Protein AF-0000000074839554 (afdb_homodimer)

pLDDT: mean 92.84, std 8.78, range [41.66, 98.25]

Organism: Zingiber officinale (NCBI:txid94328)

Foldseek 3Di:
DVVVVLVVQQPPKDKDAWDPVQLVVQLVVLVVLVHHSCPDVAPQWGMWIADPVFQKIKIAHDAKDWDAPVVVRKIKIFGRMWMFGDDRSDTPPIPGMDIDDDDDDFAWDDWDADPVGNQKIWTATPVRDIDIDGPVVVD/DVVVVLVVQQPPKDKDAWDPVQLVVQLVVLVVLVHHSCPDVAPQWGMWIADPVFQKIKIAHDAKDWDAPVVVRKIKIFGRMWMFGDDRSDTPPIPRMDIDPDDDDFAWDDWDADPVCNQKIWTATPVRDIDIDGPVVVD

Radius of gyration: 26.37 Å; Cα contacts (8 Å, |Δi|>4): 625; chains: 2; bounding box: 44×75×49 Å

Nearest PDB structures (foldseek):
  6zyw-assembly1_D  TM=4.132E-01  e=2.848E+00  Tetrahymena thermophila SB210
  8bwy-assembly1_d  TM=3.127E-01  e=1.309E+00  Chlamydomonas reinhardtii
  6fto-assembly1_B  TM=4.025E-01  e=3.761E+00  Schizosaccharomyces pombe
  7kra-assembly1_A  TM=2.307E-01  e=7.507E-01  Saccharomyces cerevisiae
  3kny-assembly1_A  TM=3.332E-01  e=6.201E+00  Bacteroides thetaiotaomicron VPI-5482

Sequence (278 aa):
MASQLIEEQRKGAEVHAGHDLCEEKMKQLLAELGLPKGLLPLEEIREFGHNRSSGFVWAIQKKKKNHTFEKIKQVTSYAAEVTAFVDGRKLKKVNGIKAREMLIWVSIVEVGINDSAPDKVVFLSSAGLSKTFPASAFEMASQLIEEQRKGAEVHAGHDLCEEKMKQLLAELGLPKGLLPLEEIREFGHNRSSGFVWAIQKKKKNHTFEKIKQVTSYAAEVTAFVDGRKLKKVNGIKAREMLIWVSIVEVGINDSAPDKVVFLSSAGLSKTFPASAFE

Secondary structure (DSSP, 8-state):
-HHHHHHHHHTT-EEEESHHHHHHHHHHHHHHTT--TTSS---SEEEEEEETTTTEEEEEESS-EEEEETTTTEEEEEEEEEEEEEETTEEEEEEEEEEEEEEEEEEEEEEEEETTEEEEEEEEETTS-EEEEEGGGG-/-HHHHHHHHHTT-EEEESHHHHHHHHHHHHHHTT--TTSS---SEEEEEEETTTTEEEEEESS-EEEEETTTTEEEEEEEEEEEEEETTEEEEEEEEEEEEEEEEEEEEEEEEETTEEEEEEEEETTS-EEEEEGGGG-

Structure (mmCIF, N/CA/C/O backbone):
data_AF-0000000074839554-model_v1
#
loop_
_entity.id
_entity.type
_entity.pdbx_description
1 polymer 'Uncharacterized protein'
#
loop_
_atom_site.group_PDB
_atom_site.id
_atom_site.type_symbol
_atom_site.label_atom_id
_atom_site.label_alt_id
_atom_site.label_comp_id
_atom_site.label_asym_id
_atom_site.label_entity_id
_atom_site.label_seq_id
_atom_site.pdbx_PDB_ins_code
_atom_site.Cartn_x
_atom_site.Cartn_y
_atom_site.Cartn_z
_atom_site.occupancy
_atom_site.B_iso_or_equiv
_atom_site.auth_seq_id
_atom_site.auth_comp_id
_atom_site.auth_asym_id
_atom_site.auth_atom_id
_atom_site.pdbx_PDB_model_num
ATOM 1 N N . MET A 1 1 ? 14.25 30.094 -0.757 1 41.66 1 MET A N 1
ATOM 2 C CA . MET A 1 1 ? 13.086 30.969 -0.825 1 41.66 1 MET A CA 1
ATOM 3 C C . MET A 1 1 ? 11.953 30.453 0.054 1 41.66 1 MET A C 1
ATOM 5 O O . MET A 1 1 ? 11.391 31.203 0.86 1 41.66 1 MET A O 1
ATOM 9 N N . ALA A 1 2 ? 11.602 29.109 -0.047 1 53.84 2 ALA A N 1
ATOM 10 C CA . ALA A 1 2 ? 10.555 28.531 0.79 1 53.84 2 ALA A CA 1
ATOM 11 C C . ALA A 1 2 ? 10.898 28.672 2.271 1 53.84 2 ALA A C 1
ATOM 13 O O . ALA A 1 2 ? 10.047 29.062 3.074 1 53.84 2 ALA A O 1
ATOM 14 N N . SER A 1 3 ? 12.109 28.547 2.586 1 60.56 3 SER A N 1
ATOM 15 C CA . SER A 1 3 ? 12.555 28.578 3.977 1 60.56 3 SER A CA 1
ATOM 16 C C . SER A 1 3 ? 12.5 30 4.535 1 60.56 3 SER A C 1
ATOM 18 O O . SER A 1 3 ? 12.102 30.203 5.684 1 60.56 3 SER A O 1
ATOM 20 N N . GLN A 1 4 ? 12.898 30.938 3.768 1 58.88 4 GLN A N 1
ATOM 21 C CA . GLN A 1 4 ? 12.859 32.312 4.238 1 58.88 4 GLN A CA 1
ATOM 22 C C . GLN A 1 4 ? 11.422 32.781 4.453 1 58.88 4 GLN A C 1
ATOM 24 O O . GLN A 1 4 ? 11.133 33.5 5.418 1 58.88 4 GLN A O 1
ATOM 29 N N . LEU A 1 5 ? 10.602 32.312 3.613 1 70.19 5 LEU A N 1
ATOM 30 C CA . LEU A 1 5 ? 9.195 32.688 3.719 1 70.19 5 LEU A CA 1
ATOM 31 C C . LEU A 1 5 ? 8.57 32.094 4.977 1 70.19 5 LEU A C 1
ATOM 33 O O . LEU A 1 5 ? 7.793 32.75 5.664 1 70.19 5 LEU A O 1
ATOM 37 N N . ILE A 1 6 ? 9.148 30.969 5.285 1 75.81 6 ILE A N 1
ATOM 38 C CA . ILE A 1 6 ? 8.633 30.312 6.48 1 75.81 6 ILE A CA 1
ATOM 39 C C . ILE A 1 6 ? 9.102 31.078 7.723 1 75.81 6 ILE A C 1
ATOM 41 O O . ILE A 1 6 ? 8.32 31.297 8.656 1 75.81 6 ILE A O 1
ATOM 45 N N . GLU A 1 7 ? 10.312 31.562 7.668 1 78.75 7 GLU A N 1
ATOM 46 C CA . GLU A 1 7 ? 10.844 32.281 8.82 1 78.75 7 GLU A CA 1
ATOM 47 C C . GLU A 1 7 ? 10.109 33.625 9.031 1 78.75 7 GLU A C 1
ATOM 49 O O . GLU A 1 7 ? 9.875 34.031 10.172 1 78.75 7 GLU A O 1
ATOM 54 N N . GLU A 1 8 ? 9.789 34.188 7.992 1 84.88 8 GLU A N 1
ATOM 55 C CA . GLU A 1 8 ? 9.062 35.438 8.078 1 84.88 8 GLU A CA 1
ATOM 56 C C . GLU A 1 8 ? 7.664 35.25 8.664 1 84.88 8 GLU A C 1
ATOM 58 O O . GLU A 1 8 ? 7.145 36.125 9.367 1 84.88 8 GLU A O 1
ATOM 63 N N . GLN A 1 9 ? 7.125 34.125 8.477 1 89.38 9 GLN A N 1
ATOM 64 C CA . GLN A 1 9 ? 5.785 33.812 8.969 1 89.38 9 GLN A CA 1
ATOM 65 C C . GLN A 1 9 ? 5.801 33.562 10.477 1 89.38 9 GLN A C 1
ATOM 67 O O . GLN A 1 9 ? 4.781 33.75 11.148 1 89.38 9 GLN A O 1
ATOM 72 N N . ARG A 1 10 ? 6.926 33.25 10.93 1 91.69 10 ARG A N 1
ATOM 73 C CA . ARG A 1 10 ? 7.016 32.875 12.336 1 91.69 10 ARG A CA 1
ATOM 74 C C . ARG A 1 10 ? 7.145 34.094 13.227 1 91.69 10 ARG A C 1
ATOM 76 O O . ARG A 1 10 ? 6.906 34.031 14.43 1 91.69 10 ARG A O 1
ATOM 83 N N . LYS A 1 11 ? 7.492 35.219 12.594 1 90.31 11 LYS A N 1
ATOM 84 C CA . LYS A 1 11 ? 7.68 36.438 13.375 1 90.31 11 LYS A CA 1
ATOM 85 C C . LYS A 1 11 ? 6.367 36.875 14.016 1 90.31 11 LYS A C 1
ATOM 87 O O . LYS A 1 11 ? 5.34 36.969 13.344 1 90.31 11 LYS A O 1
ATOM 92 N N . GLY A 1 12 ? 6.414 37.156 15.367 1 91.5 12 GLY A N 1
ATOM 93 C CA . GLY A 1 12 ? 5.242 37.656 16.078 1 91.5 12 GLY A CA 1
ATOM 94 C C . GLY A 1 12 ? 4.25 36.562 16.422 1 91.5 12 GLY A C 1
ATOM 95 O O . GLY A 1 12 ? 3.17 36.844 16.953 1 91.5 12 GLY A O 1
ATOM 96 N N . ALA A 1 13 ? 4.645 35.344 16.172 1 94.88 13 ALA A N 1
ATOM 97 C CA . ALA A 1 13 ? 3.752 34.219 16.438 1 94.88 13 ALA A CA 1
ATOM 98 C C . ALA A 1 13 ? 3.74 33.875 17.906 1 94.88 13 ALA A C 1
ATOM 100 O O . ALA A 1 13 ? 4.684 34.188 18.641 1 94.88 13 ALA A O 1
ATOM 101 N N . GLU A 1 14 ? 2.607 33.281 18.375 1 96.62 14 GLU A N 1
ATOM 102 C CA . GLU A 1 14 ? 2.572 32.594 19.656 1 96.62 14 GLU A CA 1
ATOM 103 C C . GLU A 1 14 ? 3.227 31.219 19.531 1 96.62 14 GLU A C 1
ATOM 105 O O . GLU A 1 14 ? 2.852 30.406 18.672 1 96.62 14 GLU A O 1
ATOM 110 N N . VAL A 1 15 ? 4.219 30.969 20.375 1 97.44 15 VAL A N 1
ATOM 111 C CA . VAL A 1 15 ? 4.957 29.703 20.312 1 97.44 15 VAL A CA 1
ATOM 112 C C . VAL A 1 15 ? 4.898 29 21.656 1 97.44 15 VAL A C 1
ATOM 114 O O . VAL A 1 15 ? 5.066 29.625 22.703 1 97.44 15 VAL A O 1
ATOM 117 N N . HIS A 1 16 ? 4.59 27.766 21.609 1 98.06 16 HIS A N 1
ATOM 118 C CA . HIS A 1 16 ? 4.535 26.938 22.797 1 98.06 16 HIS A CA 1
ATOM 119 C C . HIS A 1 16 ? 5.512 25.766 22.703 1 98.06 16 HIS A C 1
ATOM 121 O O . HIS A 1 16 ? 5.871 25.344 21.594 1 98.06 16 HIS A O 1
ATOM 127 N N . ALA A 1 17 ? 5.941 25.281 23.859 1 97.56 17 ALA A N 1
ATOM 128 C CA . ALA A 1 17 ? 6.879 24.156 23.891 1 97.56 17 ALA A CA 1
ATOM 129 C C . ALA A 1 17 ? 6.371 23.047 24.812 1 97.56 17 ALA A C 1
ATOM 131 O O . ALA A 1 17 ? 5.637 23.328 25.766 1 97.56 17 ALA A O 1
ATOM 132 N N . GLY A 1 18 ? 6.883 21.891 24.5 1 96.56 18 GLY A N 1
ATOM 133 C CA . GLY A 1 18 ? 6.496 20.734 25.297 1 96.56 18 GLY A CA 1
ATOM 134 C C . GLY A 1 18 ? 5.273 20.016 24.766 1 96.56 18 GLY A C 1
ATOM 135 O O . GLY A 1 18 ? 4.305 20.656 24.344 1 96.56 18 GLY A O 1
ATOM 136 N N . HIS A 1 19 ? 5.242 18.766 24.828 1 96.88 19 HIS A N 1
ATOM 137 C CA . HIS A 1 19 ? 4.23 17.922 24.188 1 96.88 19 HIS A CA 1
ATOM 138 C C . HIS A 1 19 ? 2.834 18.266 24.688 1 96.88 19 HIS A C 1
ATOM 140 O O . HIS A 1 19 ? 1.939 18.562 23.891 1 96.88 19 HIS A O 1
ATOM 146 N N . ASP A 1 20 ? 2.639 18.312 26.016 1 97.25 20 ASP A N 1
ATOM 147 C CA . ASP A 1 20 ? 1.298 18.453 26.578 1 97.25 20 ASP A CA 1
ATOM 148 C C . ASP A 1 20 ? 0.678 19.781 26.188 1 97.25 20 ASP A C 1
ATOM 150 O O . ASP A 1 20 ? -0.468 19.844 25.734 1 97.25 20 ASP A O 1
ATOM 154 N N . LEU A 1 21 ? 1.421 20.812 26.391 1 97.88 21 LEU A N 1
ATOM 155 C CA . LEU A 1 21 ? 0.907 22.141 26.078 1 97.88 21 LEU A CA 1
ATOM 156 C C . LEU A 1 21 ? 0.699 22.297 24.578 1 97.88 21 LEU A C 1
ATOM 158 O O . LEU A 1 21 ? -0.32 22.844 24.141 1 97.88 21 LEU A O 1
ATOM 162 N N . CYS A 1 22 ? 1.65 21.844 23.797 1 98 22 CYS A N 1
ATOM 163 C CA . CYS A 1 22 ? 1.541 21.922 22.344 1 98 22 CYS A CA 1
ATOM 164 C C . CYS A 1 22 ? 0.326 21.156 21.844 1 98 22 CYS A C 1
ATOM 166 O O . CYS A 1 22 ? -0.414 21.641 20.984 1 98 22 CYS A O 1
ATOM 168 N N . GLU A 1 23 ? 0.182 20 22.328 1 97.5 23 GLU A N 1
ATOM 169 C CA . GLU A 1 23 ? -0.966 19.188 21.938 1 97.5 23 GLU A CA 1
ATOM 170 C C . GLU A 1 23 ? -2.279 19.891 22.281 1 97.5 23 GLU A C 1
ATOM 172 O O . GLU A 1 23 ? -3.213 19.891 21.469 1 97.5 23 GLU A O 1
ATOM 177 N N . GLU A 1 24 ? -2.385 20.438 23.469 1 97.62 24 GLU A N 1
ATOM 178 C CA . GLU A 1 24 ? -3.574 21.172 23.906 1 97.62 24 GLU A CA 1
ATOM 179 C C . GLU A 1 24 ? -3.875 22.344 22.969 1 97.62 24 GLU A C 1
ATOM 181 O O . GLU A 1 24 ? -5.012 22.516 22.531 1 97.62 24 GLU A O 1
ATOM 186 N N . LYS A 1 25 ? -2.879 23.156 22.688 1 97.81 25 LYS A N 1
ATOM 187 C CA . LYS A 1 25 ? -3.049 24.328 21.828 1 97.81 25 LYS A CA 1
ATOM 188 C C . LYS A 1 25 ? -3.439 23.922 20.406 1 97.81 25 LYS A C 1
ATOM 190 O O . LYS A 1 25 ? -4.242 24.609 19.766 1 97.81 25 LYS A O 1
ATOM 195 N N . MET A 1 26 ? -2.836 22.828 19.922 1 97.19 26 MET A N 1
ATOM 196 C CA . MET A 1 26 ? -3.184 22.312 18.594 1 97.19 26 MET A CA 1
ATOM 197 C C . MET A 1 26 ? -4.645 21.875 18.547 1 97.19 26 MET A C 1
ATOM 199 O O . MET A 1 26 ? -5.363 22.203 17.594 1 97.19 26 MET A O 1
ATOM 203 N N . LYS A 1 27 ? -5.051 21.203 19.562 1 97.25 27 LYS A N 1
ATOM 204 C CA . LYS A 1 27 ? -6.441 20.766 19.625 1 97.25 27 LYS A CA 1
ATOM 205 C C . LYS A 1 27 ? -7.395 21.953 19.719 1 97.25 27 LYS A C 1
ATOM 207 O O . LYS A 1 27 ? -8.477 21.938 19.125 1 97.25 27 LYS A O 1
ATOM 212 N N . GLN A 1 28 ? -7.039 22.922 20.469 1 97.56 28 GLN A N 1
ATOM 213 C CA . GLN A 1 28 ? -7.84 24.125 20.578 1 97.56 28 GLN A CA 1
ATOM 214 C C . GLN A 1 28 ? -7.996 24.797 19.219 1 97.56 28 GLN A C 1
ATOM 216 O O . GLN A 1 28 ? -9.094 25.234 18.859 1 97.56 28 GLN A O 1
ATOM 221 N N . LEU A 1 29 ? -6.918 24.891 18.531 1 97.38 29 LEU A N 1
ATOM 222 C CA . LEU A 1 29 ? -6.977 25.469 17.188 1 97.38 29 LEU A CA 1
ATOM 223 C C . LEU A 1 29 ? -7.934 24.672 16.297 1 97.38 29 LEU A C 1
ATOM 225 O O . LEU A 1 29 ? -8.789 25.266 15.625 1 97.38 29 LEU A O 1
ATOM 229 N N . LEU A 1 30 ? -7.777 23.328 16.25 1 97.31 30 LEU A N 1
ATOM 230 C CA . LEU A 1 30 ? -8.633 22.484 15.43 1 97.31 30 LEU A CA 1
ATOM 231 C C . LEU A 1 30 ? -10.102 22.672 15.797 1 97.31 30 LEU A C 1
ATOM 233 O O . LEU A 1 30 ? -10.961 22.75 14.914 1 97.31 30 LEU A O 1
ATOM 237 N N . ALA A 1 31 ? -10.352 22.828 17.078 1 95.94 31 ALA A N 1
ATOM 238 C CA . ALA A 1 31 ? -11.711 23.062 17.547 1 95.94 31 ALA A CA 1
ATOM 239 C C . ALA A 1 31 ? -12.258 24.391 17.031 1 95.94 31 ALA A C 1
ATOM 241 O O . ALA A 1 31 ? -13.414 24.484 16.609 1 95.94 31 ALA A O 1
ATOM 242 N N . GLU A 1 32 ? -11.43 25.359 17.125 1 95.38 32 GLU A N 1
ATOM 243 C CA . GLU A 1 32 ? -11.82 26.688 16.641 1 95.38 32 GLU A CA 1
ATOM 244 C C . GLU A 1 32 ? -12.195 26.641 15.156 1 95.38 32 GLU A C 1
ATOM 246 O O . GLU A 1 32 ? -13.062 27.406 14.711 1 95.38 32 GLU A O 1
ATOM 251 N N . LEU A 1 33 ? -11.586 25.781 14.445 1 95.06 33 LEU A N 1
ATOM 252 C CA . LEU A 1 33 ? -11.82 25.672 13.008 1 95.06 33 LEU A CA 1
ATOM 253 C C . LEU A 1 33 ? -12.961 24.703 12.711 1 95.06 33 LEU A C 1
A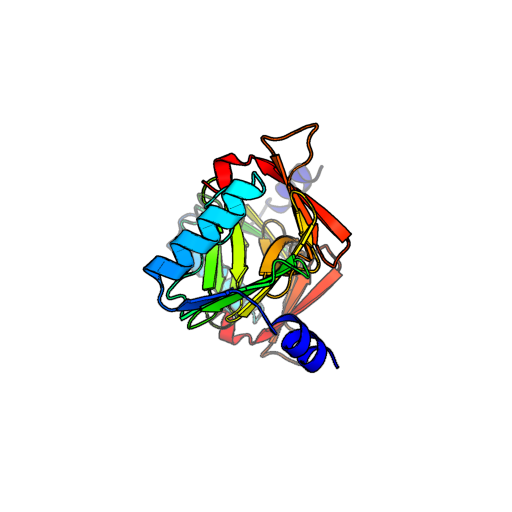TOM 255 O O . LEU A 1 33 ? -13.352 24.547 11.555 1 95.06 33 LEU A O 1
ATOM 259 N N . GLY A 1 34 ? -13.43 24 13.703 1 94.06 34 GLY A N 1
ATOM 260 C CA . GLY A 1 34 ? -14.461 23 13.508 1 94.06 34 GLY A CA 1
ATOM 261 C C . GLY A 1 34 ? -13.914 21.672 13.008 1 94.06 34 GLY A C 1
ATOM 262 O O . GLY A 1 34 ? -14.672 20.828 12.516 1 94.06 34 GLY A O 1
ATOM 263 N N . LEU A 1 35 ? -12.609 21.5 13.039 1 96.25 35 LEU A N 1
ATOM 264 C CA . LEU A 1 35 ? -11.977 20.266 12.609 1 96.25 35 LEU A CA 1
ATOM 265 C C . LEU A 1 35 ? -11.867 19.281 13.773 1 96.25 35 LEU A C 1
ATOM 267 O O . LEU A 1 35 ? -11.812 19.688 14.938 1 96.25 35 LEU A O 1
ATOM 271 N N . PRO A 1 36 ? -11.852 18 13.438 1 96.06 36 PRO A N 1
ATOM 272 C CA . PRO A 1 36 ? -11.711 17.031 14.516 1 96.06 36 PRO A CA 1
ATOM 273 C C . PRO A 1 36 ? -10.383 17.172 15.273 1 96.06 36 PRO A C 1
ATOM 275 O O . PRO A 1 36 ? -9.344 17.391 14.656 1 96.06 36 PRO A O 1
ATOM 278 N N . LYS A 1 37 ? -10.398 16.938 16.516 1 95.44 37 LYS A N 1
ATOM 279 C CA . LYS A 1 37 ? -9.25 17.156 17.391 1 95.44 37 LYS A CA 1
ATOM 280 C C . LYS A 1 37 ? -8.156 16.125 17.125 1 95.44 37 LYS A C 1
ATOM 282 O O . LYS A 1 37 ? -6.984 16.359 17.453 1 95.44 37 LYS A O 1
ATOM 287 N N . GLY A 1 38 ? -8.531 14.977 16.609 1 95.38 38 GLY A N 1
ATOM 288 C CA . GLY A 1 38 ? -7.566 13.914 16.375 1 95.38 38 GLY A CA 1
ATOM 289 C C . GLY A 1 38 ? -6.957 13.953 14.984 1 95.38 38 GLY A C 1
ATOM 290 O O . GLY A 1 38 ? -6.238 13.031 14.586 1 95.38 38 GLY A O 1
ATOM 291 N N . LEU A 1 39 ? -7.195 14.977 14.234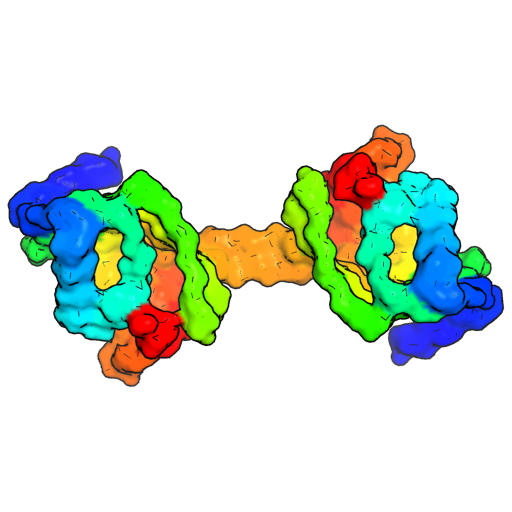 1 95.94 39 LEU A N 1
ATOM 292 C CA . LEU A 1 39 ? -6.758 15.086 12.852 1 95.94 39 LEU A CA 1
ATOM 293 C C . LEU A 1 39 ? -5.234 15.109 12.758 1 95.94 39 LEU A C 1
ATOM 295 O O . LEU A 1 39 ? -4.66 14.641 11.773 1 95.94 39 LEU A O 1
ATOM 299 N N . LEU A 1 40 ? -4.59 15.695 13.703 1 96.69 40 LEU A N 1
ATOM 300 C CA . LEU A 1 40 ? -3.137 15.789 13.758 1 96.69 40 LEU A CA 1
ATOM 301 C C . LEU A 1 40 ? -2.584 14.961 14.914 1 96.69 40 LEU A C 1
ATOM 303 O O . LEU A 1 40 ? -2.217 15.508 15.961 1 96.69 40 LEU A O 1
ATOM 307 N N . PRO A 1 41 ? -2.477 13.656 14.711 1 96.44 41 PRO A N 1
ATOM 308 C CA . PRO A 1 41 ? -2.027 12.75 15.773 1 96.44 41 PRO A CA 1
ATOM 309 C C . PRO A 1 41 ? -0.512 12.766 15.961 1 96.44 41 PRO A C 1
ATOM 311 O O . PRO A 1 41 ? 0.141 11.727 15.828 1 96.44 41 PRO A O 1
ATOM 314 N N . LEU A 1 42 ? 0.071 13.867 16.266 1 96.81 42 LEU A N 1
ATOM 315 C CA . LEU A 1 42 ? 1.512 14.031 16.422 1 96.81 42 LEU A CA 1
ATOM 316 C C . LEU A 1 42 ? 1.969 13.531 17.781 1 96.81 42 LEU A C 1
ATOM 318 O O . LEU A 1 42 ? 1.164 13.438 18.719 1 96.81 42 LEU A O 1
ATOM 322 N N . GLU A 1 43 ? 3.154 13.164 17.859 1 95.5 43 GLU A N 1
ATOM 323 C CA . GLU A 1 43 ? 3.727 12.633 19.094 1 95.5 43 GLU A CA 1
ATOM 324 C C . GLU A 1 43 ? 5.027 13.352 19.453 1 95.5 43 GLU A C 1
ATOM 326 O O . GLU A 1 43 ? 5.762 13.789 18.562 1 95.5 43 GLU A O 1
ATOM 331 N N . GLU A 1 44 ? 5.289 13.414 20.75 1 96.94 44 GLU A N 1
ATOM 332 C CA . GLU A 1 44 ? 6.504 14.047 21.25 1 96.94 44 GLU A CA 1
ATOM 333 C C . GLU A 1 44 ? 6.727 15.414 20.594 1 96.94 44 GLU A C 1
ATOM 335 O O . GLU A 1 44 ? 7.805 15.672 20.062 1 96.94 44 GLU A O 1
ATOM 340 N N . ILE A 1 45 ? 5.746 16.188 20.656 1 97.81 45 ILE A N 1
ATOM 341 C CA . ILE A 1 45 ? 5.801 17.5 20.031 1 97.81 45 ILE A CA 1
ATOM 342 C C . ILE A 1 45 ? 6.758 18.406 20.797 1 97.81 45 ILE A C 1
ATOM 344 O O . ILE A 1 45 ? 6.676 18.5 22.031 1 97.81 45 ILE A O 1
ATOM 348 N N . ARG A 1 46 ? 7.566 19.109 20.156 1 98.06 46 ARG A N 1
ATOM 349 C CA . ARG A 1 46 ? 8.562 19.984 20.766 1 98.06 46 ARG A CA 1
ATOM 350 C C . ARG A 1 46 ? 8.125 21.453 20.688 1 98.06 46 ARG A C 1
ATOM 352 O O . ARG A 1 46 ? 8.453 22.234 21.578 1 98.06 46 ARG A O 1
ATOM 359 N N . GLU A 1 47 ? 7.422 21.672 19.656 1 98.25 47 GLU A N 1
ATOM 360 C CA . GLU A 1 47 ? 7.043 23.062 19.438 1 98.25 47 GLU A CA 1
ATOM 361 C C . GLU A 1 47 ? 5.75 23.156 18.641 1 98.25 47 GLU A C 1
ATOM 363 O O . GLU A 1 47 ? 5.527 22.375 17.719 1 98.25 47 GLU A O 1
ATOM 368 N N . PHE A 1 48 ? 4.91 24.078 19.016 1 98.19 48 PHE A N 1
ATOM 369 C CA . PHE A 1 48 ? 3.736 24.484 18.25 1 98.19 48 PHE A CA 1
ATOM 370 C C . PHE A 1 48 ? 3.645 26 18.156 1 98.19 48 PHE A C 1
ATOM 372 O O . PHE A 1 48 ? 3.777 26.703 19.156 1 98.19 48 PHE A O 1
ATOM 379 N N . GLY A 1 49 ? 3.471 26.484 17 1 97.88 49 GLY A N 1
ATOM 380 C CA . GLY A 1 49 ? 3.373 27.922 16.781 1 97.88 49 GLY A CA 1
ATOM 381 C C . GLY A 1 49 ? 2.195 28.328 15.914 1 97.88 49 GLY A C 1
ATOM 382 O O . GLY A 1 49 ? 1.752 27.547 15.07 1 97.88 49 GLY A O 1
ATOM 383 N N . HIS A 1 50 ? 1.701 29.438 16.188 1 97.75 50 HIS A N 1
ATOM 384 C CA . HIS A 1 50 ? 0.583 30 15.438 1 97.75 50 HIS A CA 1
ATOM 385 C C . HIS A 1 50 ? 0.728 31.516 15.281 1 97.75 50 HIS A C 1
ATOM 387 O O . HIS A 1 50 ? 0.728 32.25 16.281 1 97.75 50 HIS A O 1
ATOM 393 N N . ASN A 1 51 ? 0.945 31.922 14.07 1 97.06 51 ASN A N 1
ATOM 394 C CA . ASN A 1 51 ? 0.887 33.344 13.742 1 97.06 51 ASN A CA 1
ATOM 395 C C . ASN A 1 51 ? -0.512 33.75 13.305 1 97.06 51 ASN A C 1
ATOM 397 O O . ASN A 1 51 ? -0.877 33.594 12.141 1 97.06 51 ASN A O 1
ATOM 401 N N . ARG A 1 52 ? -1.228 34.375 14.172 1 93.38 52 ARG A N 1
ATOM 402 C CA . ARG A 1 52 ? -2.633 34.656 13.922 1 93.38 52 ARG A CA 1
ATOM 403 C C . ARG A 1 52 ? -2.775 35.719 12.844 1 93.38 52 ARG A C 1
ATOM 405 O O . ARG A 1 52 ? -3.787 35.781 12.141 1 93.38 52 ARG A O 1
ATOM 412 N N . SER A 1 53 ? -1.752 36.562 12.789 1 92.81 53 SER A N 1
ATOM 413 C CA . SER A 1 53 ? -1.807 37.625 11.805 1 92.81 53 SER A CA 1
ATOM 414 C C . SER A 1 53 ? -1.79 37.094 10.383 1 92.81 53 SER A C 1
ATOM 416 O O . SER A 1 53 ? -2.551 37.531 9.523 1 92.81 53 SER A O 1
ATOM 418 N N . SER A 1 54 ? -0.993 36.094 10.141 1 93.44 54 SER A N 1
ATOM 419 C CA . SER A 1 54 ? -0.865 35.5 8.797 1 93.44 54 SER A CA 1
ATOM 420 C C . SER A 1 54 ? -1.677 34.219 8.656 1 93.44 54 SER A C 1
ATOM 422 O O . SER A 1 54 ? -1.926 33.75 7.547 1 93.44 54 SER A O 1
ATOM 424 N N . GLY A 1 55 ? -2.045 33.719 9.789 1 95.88 55 GLY A N 1
ATOM 425 C CA . GLY A 1 55 ? -2.725 32.406 9.789 1 95.88 55 GLY A CA 1
ATOM 426 C C . GLY A 1 55 ? -1.771 31.234 9.75 1 95.88 55 GLY A C 1
ATOM 427 O O . GLY A 1 55 ? -2.203 30.078 9.742 1 95.88 55 GLY A O 1
ATOM 428 N N . PHE A 1 56 ? -0.421 31.484 9.742 1 97.31 56 PHE A N 1
ATOM 429 C CA . PHE A 1 56 ? 0.584 30.438 9.648 1 97.31 56 PHE A CA 1
ATOM 430 C C . PHE A 1 56 ? 0.643 29.625 10.938 1 97.31 56 PHE A C 1
ATOM 432 O O . PHE A 1 56 ? 0.649 30.203 12.031 1 97.31 56 PHE A O 1
ATOM 439 N N . VAL A 1 57 ? 0.615 28.359 10.836 1 97.88 57 VAL A N 1
ATOM 440 C CA . VAL A 1 57 ? 0.725 27.453 11.969 1 97.88 57 VAL A CA 1
ATOM 441 C C . VAL A 1 57 ? 1.769 26.375 11.68 1 97.88 57 VAL A C 1
ATOM 443 O O . VAL A 1 57 ? 1.973 26 10.523 1 97.88 57 VAL A O 1
ATOM 446 N N . TRP A 1 58 ? 2.504 25.891 12.664 1 97.69 58 TRP A N 1
ATOM 447 C CA . TRP A 1 58 ? 3.457 24.812 12.484 1 97.69 58 TRP A CA 1
ATOM 448 C C . TRP A 1 58 ? 3.588 23.984 13.758 1 97.69 58 TRP A C 1
ATOM 450 O O . TRP A 1 58 ? 3.248 24.438 14.844 1 97.69 58 TRP A O 1
ATOM 460 N N . ALA A 1 59 ? 3.896 22.75 13.633 1 98 59 ALA A N 1
ATOM 461 C CA . ALA A 1 59 ? 4.223 21.844 14.734 1 98 59 ALA A CA 1
ATOM 462 C C . ALA A 1 59 ? 5.5 21.062 14.438 1 98 59 ALA A C 1
ATOM 464 O O . ALA A 1 59 ? 5.719 20.625 13.305 1 98 59 ALA A O 1
ATOM 465 N N . ILE A 1 60 ? 6.375 21.016 15.406 1 97.88 60 ILE A N 1
ATOM 466 C CA . ILE A 1 60 ? 7.613 20.25 15.305 1 97.88 60 ILE A CA 1
ATOM 467 C C . ILE A 1 60 ? 7.574 19.078 16.281 1 97.88 60 ILE A C 1
ATOM 469 O O . ILE A 1 60 ? 7.344 19.266 17.484 1 97.88 60 ILE A O 1
ATOM 473 N N . GLN A 1 61 ? 7.695 17.906 15.773 1 98.19 61 GLN A N 1
ATOM 474 C CA . GLN A 1 61 ? 7.816 16.734 16.625 1 98.19 61 GLN A CA 1
ATOM 475 C C . GLN A 1 61 ? 9.188 16.078 16.469 1 98.19 61 GLN A C 1
ATOM 477 O O . GLN A 1 61 ? 9.984 16.484 15.625 1 98.19 61 GLN A O 1
ATOM 482 N N . LYS A 1 62 ? 9.484 15.219 17.328 1 96.69 62 LYS A N 1
ATOM 483 C CA . LYS A 1 62 ? 10.828 14.648 17.406 1 96.69 62 LYS A CA 1
ATOM 484 C C . LYS A 1 62 ? 11.203 13.953 16.109 1 96.69 62 LYS A C 1
ATOM 486 O O . LYS A 1 62 ? 12.312 14.141 15.586 1 96.69 62 LYS A O 1
ATOM 491 N N . LYS A 1 63 ? 10.328 13.102 15.586 1 96.88 63 LYS A N 1
ATOM 492 C CA . LYS A 1 63 ? 10.594 12.375 14.344 1 96.88 63 LYS A CA 1
ATOM 493 C C . LYS A 1 63 ? 9.305 12.141 13.562 1 96.88 63 LYS A C 1
ATOM 495 O O . LYS A 1 63 ? 8.203 12.297 14.109 1 96.88 63 LYS A O 1
ATOM 500 N N . LYS A 1 64 ? 9.5 11.867 12.336 1 96.88 64 LYS A N 1
ATOM 501 C CA . LYS A 1 64 ? 8.375 11.492 11.477 1 96.88 64 LYS A CA 1
ATOM 502 C C . LYS A 1 64 ? 7.566 10.359 12.102 1 96.88 64 LYS A C 1
ATOM 504 O O . LYS A 1 64 ? 8.125 9.461 12.734 1 96.88 64 LYS A O 1
ATOM 509 N N . LYS A 1 65 ? 6.262 10.43 11.859 1 95.94 65 LYS A N 1
ATOM 510 C CA . LYS A 1 65 ? 5.352 9.43 12.414 1 95.94 65 LYS A CA 1
ATOM 511 C C . LYS A 1 65 ? 4.355 8.945 11.367 1 95.94 65 LYS A C 1
ATOM 513 O O . LYS A 1 65 ? 3.783 9.75 10.633 1 95.94 65 LYS A O 1
ATOM 518 N N . ASN A 1 66 ? 4.191 7.648 11.297 1 94.12 66 ASN A N 1
ATOM 519 C CA . ASN A 1 66 ? 3.057 7.078 10.57 1 94.12 66 ASN A CA 1
ATOM 520 C C . ASN A 1 66 ? 1.887 6.793 11.508 1 94.12 66 ASN A C 1
ATOM 522 O O . ASN A 1 66 ? 2.088 6.367 12.648 1 94.12 66 ASN A O 1
ATOM 526 N N . HIS A 1 67 ? 0.708 7.074 11.086 1 95.44 67 HIS A N 1
ATOM 527 C CA . HIS A 1 67 ? -0.504 6.832 11.859 1 95.44 67 HIS A CA 1
ATOM 528 C C . HIS A 1 67 ? -1.576 6.156 11.008 1 95.44 67 HIS A C 1
ATOM 530 O O . HIS A 1 67 ? -1.772 6.52 9.852 1 95.44 67 HIS A O 1
ATOM 536 N N . THR A 1 68 ? -2.211 5.207 11.609 1 92.56 68 THR A N 1
ATOM 537 C CA . THR A 1 68 ? -3.357 4.566 10.969 1 92.56 68 THR A CA 1
ATOM 538 C C . THR A 1 68 ? -4.656 4.996 11.648 1 92.56 68 THR A C 1
ATOM 540 O O . THR A 1 68 ? -4.844 4.781 12.844 1 92.56 68 THR A O 1
ATOM 543 N N . PHE A 1 69 ? -5.512 5.676 10.867 1 94.44 69 PHE A N 1
ATOM 544 C CA . PHE A 1 69 ? -6.871 5.91 11.344 1 94.44 69 PHE A CA 1
ATOM 545 C C . PHE A 1 69 ? -7.723 4.652 11.188 1 94.44 69 PHE A C 1
ATOM 547 O O . PHE A 1 69 ? -8.188 4.34 10.086 1 94.44 69 PHE A O 1
ATOM 554 N N . GLU A 1 70 ? -7.918 3.988 12.297 1 91.62 70 GLU A N 1
ATOM 555 C CA . GLU A 1 70 ? -8.445 2.625 12.305 1 91.62 70 GLU A CA 1
ATOM 556 C C . GLU A 1 70 ? -9.844 2.57 11.711 1 91.62 70 GLU A C 1
ATOM 558 O O . GLU A 1 70 ? -10.211 1.592 11.055 1 91.62 70 GLU A O 1
ATOM 563 N N . LYS A 1 71 ? -10.609 3.598 11.961 1 90.19 71 LYS A N 1
ATOM 564 C CA . LYS A 1 71 ? -12 3.572 11.508 1 90.19 71 LYS A CA 1
ATOM 565 C C . LYS A 1 71 ? -12.086 3.592 9.984 1 90.19 71 LYS A C 1
ATOM 567 O O . LYS A 1 71 ? -13.039 3.064 9.406 1 90.19 71 LYS A O 1
ATOM 572 N N . ILE A 1 72 ? -11.109 4.195 9.297 1 91.44 72 ILE A N 1
ATOM 573 C CA . ILE A 1 72 ? -11.18 4.332 7.848 1 91.44 72 ILE A CA 1
ATOM 574 C C . ILE A 1 72 ? -9.992 3.613 7.207 1 91.44 72 ILE A C 1
ATOM 576 O O . ILE A 1 72 ? -9.852 3.605 5.984 1 91.44 72 ILE A O 1
ATOM 580 N N . LYS A 1 73 ? -9.102 3.035 7.973 1 86.19 73 LYS A N 1
ATOM 581 C CA . LYS A 1 73 ? -7.93 2.275 7.555 1 86.19 73 LYS A CA 1
ATOM 582 C C . LYS A 1 73 ? -6.996 3.131 6.707 1 86.19 73 LYS A C 1
ATOM 584 O O . LYS A 1 73 ? -6.359 2.627 5.777 1 86.19 73 LYS A O 1
ATOM 589 N N . GLN A 1 74 ? -7.043 4.395 6.902 1 90.5 74 GLN A N 1
ATOM 590 C CA . GLN A 1 74 ? -6.145 5.316 6.211 1 90.5 74 GLN A CA 1
ATOM 591 C C . GLN A 1 74 ? -4.82 5.461 6.957 1 90.5 74 GLN A C 1
ATOM 593 O O . GLN A 1 74 ? -4.809 5.688 8.172 1 90.5 74 GLN A O 1
ATOM 598 N N . VAL A 1 75 ? -3.766 5.301 6.203 1 91.5 75 VAL A N 1
ATOM 599 C CA . VAL A 1 75 ? -2.432 5.512 6.762 1 91.5 75 VAL A CA 1
ATOM 600 C C . VAL A 1 75 ? -1.89 6.863 6.309 1 91.5 75 VAL A C 1
ATOM 602 O O . VAL A 1 75 ? -1.923 7.188 5.121 1 91.5 75 VAL A O 1
ATOM 605 N N . THR A 1 76 ? -1.498 7.641 7.301 1 95.5 76 THR A N 1
ATOM 606 C CA . THR A 1 76 ? -0.925 8.953 7.027 1 95.5 76 THR A CA 1
ATOM 607 C C . THR A 1 76 ? 0.461 9.078 7.652 1 95.5 76 THR A C 1
ATOM 609 O O . THR A 1 76 ? 0.736 8.477 8.695 1 95.5 76 THR A O 1
ATOM 612 N N . SER A 1 77 ? 1.245 9.781 6.906 1 96.38 77 SER A N 1
ATOM 613 C CA . SER A 1 77 ? 2.572 10.117 7.414 1 96.38 77 SER A CA 1
ATOM 614 C C . SER A 1 77 ? 2.686 11.594 7.746 1 96.38 77 SER A C 1
ATOM 616 O O . SER A 1 77 ? 2.258 12.445 6.965 1 96.38 77 SER A O 1
ATOM 618 N N . TYR A 1 78 ? 3.293 11.852 8.898 1 97.94 78 TYR A N 1
ATOM 619 C CA . TYR A 1 78 ? 3.545 13.211 9.352 1 97.94 78 TYR A CA 1
ATOM 620 C C . TYR A 1 78 ? 5.039 13.461 9.516 1 97.94 78 TYR A C 1
ATOM 622 O O . TYR A 1 78 ? 5.715 12.758 10.266 1 97.94 78 TYR A O 1
ATOM 630 N N . ALA A 1 79 ? 5.539 14.469 8.836 1 98 79 ALA A N 1
ATOM 631 C CA . ALA A 1 79 ? 6.949 14.836 8.914 1 98 79 ALA A CA 1
ATOM 632 C C . ALA A 1 79 ? 7.301 15.398 10.281 1 98 79 ALA A C 1
ATOM 634 O O . ALA A 1 79 ? 6.41 15.688 11.094 1 98 79 ALA A O 1
ATOM 635 N N . ALA A 1 80 ? 8.539 15.492 10.57 1 98.06 80 ALA A N 1
ATOM 636 C CA . ALA A 1 80 ? 9.008 16.094 11.812 1 98.06 80 ALA A CA 1
ATOM 637 C C . ALA A 1 80 ? 8.492 17.531 11.953 1 98.06 80 ALA A C 1
ATOM 639 O O . ALA A 1 80 ? 8.242 18 13.062 1 98.06 80 ALA A O 1
ATOM 640 N N . GLU A 1 81 ? 8.391 18.172 10.906 1 97.38 81 GLU A N 1
ATOM 641 C CA . GLU A 1 81 ? 7.758 19.484 10.883 1 97.38 81 GLU A CA 1
ATOM 642 C C . GLU A 1 81 ? 6.547 19.5 9.953 1 97.38 81 GLU A C 1
ATOM 644 O O . GLU A 1 81 ? 6.641 19.078 8.797 1 97.38 81 GLU A O 1
ATOM 649 N N . VAL A 1 82 ? 5.465 19.969 10.484 1 97.88 82 VAL A N 1
ATOM 650 C CA . VAL A 1 82 ? 4.238 20.156 9.719 1 97.88 82 VAL A CA 1
ATOM 651 C C . VAL A 1 82 ? 3.844 21.641 9.734 1 97.88 82 VAL A C 1
ATOM 653 O O . VAL A 1 82 ? 3.926 22.297 10.773 1 97.88 82 VAL A O 1
ATOM 656 N N . THR A 1 83 ? 3.447 22.203 8.594 1 97.62 83 THR A N 1
ATOM 657 C CA . THR A 1 83 ? 3.027 23.594 8.516 1 97.62 83 THR A CA 1
ATOM 658 C C . THR A 1 83 ? 1.728 23.719 7.723 1 97.62 83 THR A C 1
ATOM 660 O O . THR A 1 83 ? 1.393 22.844 6.922 1 97.62 83 THR A O 1
ATOM 663 N N . ALA A 1 84 ? 1.068 24.75 7.953 1 97.69 84 ALA A N 1
ATOM 664 C CA . ALA A 1 84 ? -0.142 25.078 7.207 1 97.69 84 ALA A CA 1
ATOM 665 C C . ALA A 1 84 ? -0.545 26.531 7.434 1 97.69 84 ALA A C 1
ATOM 667 O O . ALA A 1 84 ? 0.077 27.234 8.234 1 97.6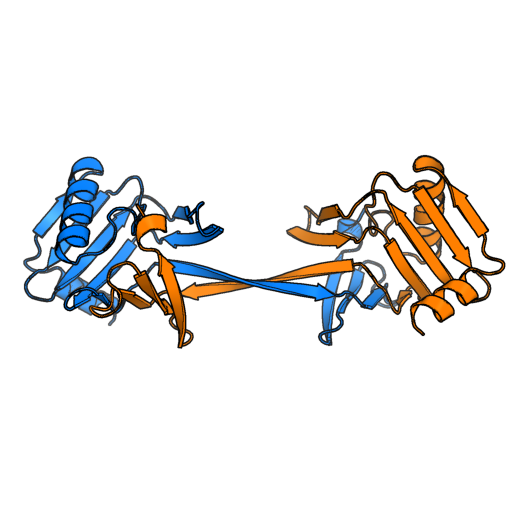9 84 ALA A O 1
ATOM 668 N N . PHE A 1 85 ? -1.52 27 6.684 1 97.69 85 PHE A N 1
ATOM 669 C CA . PHE A 1 85 ? -2.178 28.281 6.895 1 97.69 85 PHE A CA 1
ATOM 670 C C . PHE A 1 85 ? -3.652 28.094 7.227 1 97.69 85 PHE A C 1
ATOM 672 O O . PHE A 1 85 ? -4.355 27.344 6.535 1 97.69 85 PHE A O 1
ATOM 679 N N . VAL A 1 86 ? -4.047 28.75 8.273 1 97.31 86 VAL A N 1
ATOM 680 C CA . VAL A 1 86 ? -5.465 28.766 8.633 1 97.31 86 VAL A CA 1
ATOM 681 C C . VAL A 1 86 ? -6.234 29.656 7.668 1 97.31 86 VAL A C 1
ATOM 683 O O . VAL A 1 86 ? -5.883 30.828 7.48 1 97.31 86 VAL A O 1
ATOM 686 N N . ASP A 1 87 ? -7.223 29.125 7.051 1 95.12 87 ASP A N 1
ATOM 687 C CA . ASP A 1 87 ? -8.125 29.844 6.164 1 95.12 87 ASP A CA 1
ATOM 688 C C . ASP A 1 87 ? -9.57 29.422 6.383 1 95.12 87 ASP A C 1
ATOM 690 O O . ASP A 1 87 ? -10.047 28.469 5.758 1 95.12 87 ASP A O 1
ATOM 694 N N . GLY A 1 88 ? -10.219 30.234 7.25 1 92.44 88 GLY A N 1
ATOM 695 C CA . GLY A 1 88 ? -11.555 29.828 7.648 1 92.44 88 GLY A CA 1
ATOM 696 C C . GLY A 1 88 ? -11.57 28.5 8.391 1 92.44 88 GLY A C 1
ATOM 697 O O . GLY A 1 88 ? -10.891 28.344 9.406 1 92.44 88 GLY A O 1
ATOM 698 N N . ARG A 1 89 ? -12.281 27.562 7.871 1 94.44 89 ARG A N 1
ATOM 699 C CA . ARG A 1 89 ? -12.414 26.25 8.508 1 94.44 89 ARG A CA 1
ATOM 700 C C . ARG A 1 89 ? -11.555 25.219 7.809 1 94.44 89 ARG A C 1
ATOM 702 O O . ARG A 1 89 ? -11.953 24.047 7.688 1 94.44 89 ARG A O 1
ATOM 709 N N . LYS A 1 90 ? -10.43 25.781 7.246 1 96.12 90 LYS A N 1
ATOM 710 C CA . LYS A 1 90 ? -9.523 24.922 6.504 1 96.12 90 LYS A CA 1
ATOM 711 C C . LYS A 1 90 ? -8.07 25.188 6.887 1 96.12 90 LYS A C 1
ATOM 713 O O . LYS A 1 90 ? -7.734 26.266 7.363 1 96.12 90 LYS A O 1
ATOM 718 N N . LEU A 1 91 ? -7.309 24.172 6.758 1 97.88 91 LEU A N 1
ATOM 719 C CA . LEU A 1 91 ? -5.859 24.312 6.672 1 97.88 91 LEU A CA 1
ATOM 720 C C . LEU A 1 91 ? -5.391 24.188 5.223 1 97.88 91 LEU A C 1
ATOM 722 O O . LEU A 1 91 ? -5.684 23.203 4.551 1 97.88 91 LEU A O 1
ATOM 726 N N . LYS A 1 92 ? -4.723 25.172 4.754 1 97.38 92 LYS A N 1
ATOM 727 C CA . LYS A 1 92 ? -4.238 25.203 3.377 1 97.38 92 LYS A CA 1
ATOM 728 C C . LYS A 1 92 ? -2.713 25.203 3.328 1 97.38 92 LYS A C 1
ATOM 730 O O . LYS A 1 92 ? -2.055 25.422 4.348 1 97.38 92 LYS A O 1
ATOM 735 N N . LYS A 1 93 ? -2.219 24.984 2.109 1 96.69 93 LYS A N 1
ATOM 736 C CA . LYS A 1 93 ? -0.779 24.922 1.883 1 96.69 93 LYS A CA 1
ATOM 737 C C . LYS A 1 93 ? -0.102 24.031 2.926 1 96.69 93 LYS A C 1
ATOM 739 O O . LYS A 1 93 ? 0.899 24.422 3.527 1 96.69 93 LYS A O 1
ATOM 744 N N . VAL A 1 94 ? -0.772 23 3.201 1 97.81 94 VAL A N 1
ATOM 745 C CA . VAL A 1 94 ? -0.274 22.031 4.176 1 97.81 94 VAL A CA 1
ATOM 746 C C . VAL A 1 94 ? 1.025 21.406 3.672 1 97.81 94 VAL A C 1
ATOM 748 O O . VAL A 1 94 ? 1.139 21.062 2.494 1 97.81 94 VAL A O 1
ATOM 751 N N . ASN A 1 95 ? 1.963 21.312 4.516 1 97.44 95 ASN A N 1
ATOM 752 C CA . ASN A 1 95 ? 3.234 20.656 4.242 1 97.44 95 ASN A CA 1
ATOM 753 C C . ASN A 1 95 ? 3.568 19.625 5.316 1 97.44 95 ASN A C 1
ATOM 755 O O . ASN A 1 95 ? 3.336 19.859 6.504 1 97.44 95 ASN A O 1
ATOM 759 N N . GLY A 1 96 ? 4.055 18.469 4.852 1 97.94 96 GLY A N 1
ATOM 760 C CA . GLY A 1 96 ? 4.559 17.484 5.797 1 97.94 96 GLY A CA 1
ATOM 761 C C . GLY A 1 96 ? 3.557 16.391 6.113 1 97.94 96 GLY A C 1
ATOM 762 O O . GLY A 1 96 ? 3.762 15.602 7.039 1 97.94 96 GLY A O 1
ATOM 763 N N . ILE A 1 97 ? 2.455 16.359 5.43 1 97.81 97 ILE A N 1
ATOM 764 C CA . ILE A 1 97 ? 1.469 15.312 5.629 1 97.81 97 ILE A CA 1
ATOM 765 C C . ILE A 1 97 ? 1.268 14.539 4.324 1 97.81 97 ILE A C 1
ATOM 767 O O . ILE A 1 97 ? 1.02 15.133 3.275 1 97.81 97 ILE A O 1
ATOM 771 N N . LYS A 1 98 ? 1.419 13.25 4.375 1 96 98 LYS A N 1
ATOM 772 C CA . LYS A 1 98 ? 1.188 12.367 3.232 1 96 98 LYS A CA 1
ATOM 773 C C . LYS A 1 98 ? 0.193 11.266 3.58 1 9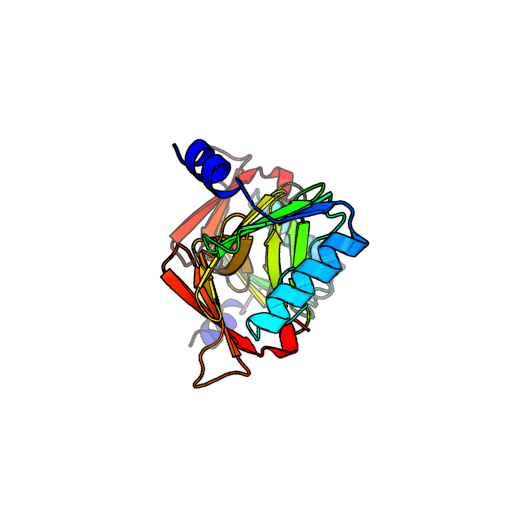6 98 LYS A C 1
ATOM 775 O O . LYS A 1 98 ? 0.102 10.844 4.734 1 96 98 LYS A O 1
ATOM 780 N N . ALA A 1 99 ? -0.579 10.906 2.607 1 94.25 99 ALA A N 1
ATOM 781 C CA . ALA A 1 99 ? -1.525 9.805 2.768 1 94.25 99 ALA A CA 1
ATOM 782 C C . ALA A 1 99 ? -1.184 8.648 1.833 1 94.25 99 ALA A C 1
ATOM 784 O O . ALA A 1 99 ? -0.833 8.867 0.67 1 94.25 99 ALA A O 1
ATOM 785 N N . ARG A 1 100 ? -1.258 7.527 2.43 1 87.94 100 ARG A N 1
ATOM 786 C CA . ARG A 1 100 ? -1.061 6.32 1.639 1 87.94 100 ARG A CA 1
ATOM 787 C C . ARG A 1 100 ? -2.309 5.984 0.83 1 87.94 100 ARG A C 1
ATOM 789 O O . ARG A 1 100 ? -3.365 5.699 1.399 1 87.94 100 ARG A O 1
ATOM 796 N N . GLU A 1 101 ? -2.451 6.172 -0.425 1 79.12 101 GLU A N 1
ATOM 797 C CA . GLU A 1 101 ? -3.664 6.078 -1.23 1 79.12 101 GLU A CA 1
ATOM 798 C C . GLU A 1 101 ? -3.748 4.734 -1.946 1 79.12 101 GLU A C 1
ATOM 800 O O . GLU A 1 101 ? -4.797 4.086 -1.943 1 79.12 101 GLU A O 1
ATOM 805 N N . MET A 1 102 ? -3.037 4.645 -2.971 1 69.31 102 MET A N 1
ATOM 806 C CA . MET A 1 102 ? -3.383 3.529 -3.846 1 69.31 102 MET A CA 1
ATOM 807 C C . MET A 1 102 ? -2.346 2.416 -3.742 1 69.31 102 MET A C 1
ATOM 809 O O . MET A 1 102 ? -1.148 2.686 -3.631 1 69.31 102 MET A O 1
ATOM 813 N N . LEU A 1 103 ? -3.008 1.505 -3.246 1 70.81 103 LEU A N 1
ATOM 814 C CA . LEU A 1 103 ? -2.283 0.254 -3.441 1 70.81 103 LEU A CA 1
ATOM 815 C C . LEU A 1 103 ? -2.887 -0.549 -4.59 1 70.81 103 LEU A C 1
ATOM 817 O O . LEU A 1 103 ? -4.109 -0.62 -4.727 1 70.81 103 LEU A O 1
ATOM 821 N N . ILE A 1 104 ? -2.088 -0.557 -5.617 1 78.56 104 ILE A N 1
ATOM 822 C CA . ILE A 1 104 ? -2.623 -1.327 -6.734 1 78.56 104 ILE A CA 1
ATOM 823 C C . ILE A 1 104 ? -2.109 -2.764 -6.664 1 78.56 104 ILE A C 1
ATOM 825 O O . ILE A 1 104 ? -0.962 -3.002 -6.277 1 78.56 104 ILE A O 1
ATOM 829 N N . TRP A 1 105 ? -3.051 -3.678 -6.688 1 86.56 105 TRP A N 1
ATOM 830 C CA . TRP A 1 105 ? -2.703 -5.074 -6.93 1 86.56 105 TRP A CA 1
ATOM 831 C C . TRP A 1 105 ? -2.746 -5.398 -8.414 1 86.56 105 TRP A C 1
ATOM 833 O O . TRP A 1 105 ? -3.689 -5.016 -9.117 1 86.56 105 TRP A O 1
ATOM 843 N N . VAL A 1 106 ? -1.709 -5.949 -8.867 1 91.94 106 VAL A N 1
ATOM 844 C CA . VAL A 1 106 ? -1.703 -6.352 -10.266 1 91.94 106 VAL A CA 1
ATOM 845 C C . VAL A 1 106 ? -1.653 -7.875 -10.367 1 91.94 106 VAL A C 1
ATOM 847 O O . VAL A 1 106 ? -0.983 -8.531 -9.57 1 91.94 106 VAL A O 1
ATOM 850 N N . SER A 1 107 ? -2.383 -8.414 -11.344 1 95.69 107 SER A N 1
ATOM 851 C CA . SER A 1 107 ? -2.346 -9.852 -11.594 1 95.69 107 SER A CA 1
ATOM 852 C C . SER A 1 107 ? -1.072 -10.25 -12.328 1 95.69 107 SER A C 1
ATOM 854 O O . SER A 1 107 ? -0.685 -9.602 -13.305 1 95.69 107 SER A O 1
ATOM 856 N N . ILE A 1 108 ? -0.416 -11.234 -11.875 1 97.12 108 ILE A N 1
ATOM 857 C CA . ILE A 1 108 ? 0.728 -11.812 -12.578 1 97.12 108 ILE A CA 1
ATOM 858 C C . ILE A 1 108 ? 0.241 -12.781 -13.656 1 97.12 108 ILE A C 1
ATOM 860 O O . ILE A 1 108 ? -0.575 -13.664 -13.383 1 97.12 108 ILE A O 1
ATOM 864 N N . VAL A 1 109 ? 0.782 -12.609 -14.844 1 97.88 109 VAL A N 1
ATOM 865 C CA . VAL A 1 109 ? 0.29 -13.461 -15.922 1 97.88 109 VAL A CA 1
ATOM 866 C C . VAL A 1 109 ? 1.412 -14.359 -16.422 1 97.88 109 VAL A C 1
ATOM 868 O O . VAL A 1 109 ? 1.157 -15.359 -17.109 1 97.88 109 VAL A O 1
ATOM 871 N N . GLU A 1 110 ? 2.629 -13.945 -16.156 1 97.88 110 GLU A N 1
ATOM 872 C CA . GLU A 1 110 ? 3.773 -14.75 -16.562 1 97.88 110 GLU A CA 1
ATOM 873 C C . GLU A 1 110 ? 4.922 -14.633 -15.562 1 97.88 110 GLU A C 1
ATOM 875 O O . GLU A 1 110 ? 5.164 -13.555 -15.016 1 97.88 110 GLU A O 1
ATOM 880 N N . VAL A 1 111 ? 5.559 -15.781 -15.336 1 98.06 111 VAL A N 1
ATOM 881 C CA . VAL A 1 111 ? 6.777 -15.805 -14.539 1 98.06 111 VAL A CA 1
ATOM 882 C C . VAL A 1 111 ? 7.797 -16.734 -15.188 1 98.06 111 VAL A C 1
ATOM 884 O O . VAL A 1 111 ? 7.441 -17.812 -15.672 1 98.06 111 VAL A O 1
ATOM 887 N N . GLY A 1 112 ? 8.984 -16.328 -15.164 1 97.06 112 GLY A N 1
ATOM 888 C CA . GLY A 1 112 ? 9.977 -17.203 -15.773 1 97.06 112 GLY A CA 1
ATOM 889 C C . GLY A 1 112 ? 11.398 -16.672 -15.641 1 97.06 112 GLY A C 1
ATOM 890 O O . GLY A 1 112 ? 11.625 -15.656 -14.977 1 97.06 112 GLY A O 1
ATOM 891 N N . ILE A 1 113 ? 12.266 -17.453 -16.109 1 95.06 113 ILE A N 1
ATOM 892 C CA . ILE A 1 113 ? 13.68 -17.109 -16.125 1 95.06 113 ILE A CA 1
ATOM 893 C C . ILE A 1 113 ? 14.164 -17.031 -17.578 1 95.06 113 ILE A C 1
ATOM 895 O O . ILE A 1 113 ? 13.68 -17.75 -18.438 1 95.06 113 ILE A O 1
ATOM 899 N N . ASN A 1 114 ? 14.992 -16.031 -17.781 1 88.31 114 ASN A N 1
ATOM 900 C CA . ASN A 1 114 ? 15.68 -15.93 -19.062 1 88.31 114 ASN A CA 1
ATOM 901 C C . ASN A 1 114 ? 17.031 -16.625 -19.016 1 88.31 114 ASN A C 1
ATOM 903 O O . ASN A 1 114 ? 17.766 -16.531 -18.031 1 88.31 114 ASN A O 1
ATOM 907 N N . ASP A 1 115 ? 17.344 -17.312 -20.125 1 87.31 115 ASP A N 1
ATOM 908 C CA . ASP A 1 115 ? 18.594 -18.047 -20.219 1 87.31 115 ASP A CA 1
ATOM 909 C C . ASP A 1 115 ? 19.797 -17.109 -20.062 1 87.31 115 ASP A C 1
ATOM 911 O O . ASP A 1 115 ? 20.844 -17.531 -19.562 1 87.31 115 ASP A O 1
ATOM 915 N N . SER A 1 116 ? 19.625 -15.867 -20.453 1 89.88 116 SER A N 1
ATOM 916 C CA . SER A 1 116 ? 20.719 -14.906 -20.391 1 89.88 116 SER A CA 1
ATOM 917 C C . SER A 1 116 ? 20.922 -14.406 -18.969 1 89.88 116 SER A C 1
ATOM 919 O O . SER A 1 116 ? 21.984 -13.859 -18.641 1 89.88 116 SER A O 1
ATOM 921 N N . ALA A 1 117 ? 19.984 -14.586 -18.047 1 90.31 117 ALA A N 1
ATOM 922 C CA . ALA A 1 117 ? 20.078 -14.195 -16.641 1 90.31 117 ALA A CA 1
ATOM 923 C C . ALA A 1 117 ? 19.359 -15.203 -15.75 1 90.31 117 ALA A C 1
ATOM 925 O O . ALA A 1 117 ? 18.328 -14.898 -15.156 1 90.31 117 ALA A O 1
ATOM 926 N N . PRO A 1 118 ? 19.984 -16.375 -15.609 1 89.88 118 PRO A N 1
ATOM 927 C CA . PRO A 1 118 ? 19.312 -17.469 -14.914 1 89.88 118 PRO A CA 1
ATOM 928 C C . PRO A 1 118 ? 19.141 -17.203 -13.414 1 89.88 118 PRO A C 1
ATOM 930 O O . PRO A 1 118 ? 18.391 -17.906 -12.742 1 89.88 118 PRO A O 1
ATOM 933 N N . ASP A 1 119 ? 19.859 -16.188 -12.922 1 93.88 119 ASP A N 1
ATOM 934 C CA . ASP A 1 119 ? 19.781 -15.883 -11.492 1 93.88 119 ASP A CA 1
ATOM 935 C C . ASP A 1 119 ? 18.672 -14.867 -11.203 1 93.88 119 ASP A C 1
ATOM 937 O O . ASP A 1 119 ? 18.547 -14.383 -10.078 1 93.88 119 ASP A O 1
ATOM 941 N N . LYS A 1 120 ? 17.891 -14.594 -12.281 1 95.88 120 LYS A N 1
ATOM 942 C CA . LYS A 1 120 ? 16.812 -13.633 -12.125 1 95.88 120 LYS A CA 1
ATOM 943 C C . LYS A 1 120 ? 15.477 -14.234 -12.555 1 95.88 120 LYS A C 1
ATOM 945 O O . LYS A 1 120 ? 15.414 -14.984 -13.531 1 95.88 120 LYS A O 1
ATOM 950 N N . VAL A 1 121 ? 14.484 -13.898 -11.82 1 96.88 121 VAL A N 1
ATOM 951 C CA . VAL A 1 121 ? 13.125 -14.281 -12.172 1 96.88 121 VAL A CA 1
ATOM 952 C C . VAL A 1 121 ? 12.367 -13.062 -12.703 1 96.88 121 VAL A C 1
ATOM 954 O O . VAL A 1 121 ? 12.398 -11.992 -12.102 1 96.88 121 VAL A O 1
ATOM 957 N N . VAL A 1 122 ? 11.742 -13.172 -13.82 1 96.69 122 VAL A N 1
ATOM 958 C CA . VAL A 1 122 ? 10.984 -12.094 -14.445 1 96.69 122 VAL A CA 1
ATOM 959 C C . VAL A 1 122 ? 9.492 -12.359 -14.297 1 96.69 122 VAL A C 1
ATOM 961 O O . VAL A 1 122 ? 9.023 -13.477 -14.547 1 96.69 122 VAL A O 1
ATOM 964 N N . PHE A 1 123 ? 8.758 -11.312 -13.859 1 96.88 123 PHE A N 1
ATOM 965 C CA . PHE A 1 123 ? 7.309 -11.352 -13.711 1 96.88 123 PHE A CA 1
ATOM 966 C C . PHE A 1 123 ? 6.641 -10.367 -14.664 1 96.88 123 PHE A C 1
ATOM 968 O O . PHE A 1 123 ? 7.117 -9.242 -14.836 1 96.88 123 PHE A O 1
ATOM 975 N N . LEU A 1 124 ? 5.652 -10.844 -15.273 1 96.62 124 LEU A N 1
ATOM 976 C CA . LEU A 1 124 ? 4.824 -9.984 -16.109 1 96.62 124 LEU A CA 1
ATOM 977 C C . LEU A 1 124 ? 3.408 -9.883 -15.555 1 96.62 124 LEU A C 1
ATOM 979 O O . LEU A 1 124 ? 2.822 -10.891 -15.156 1 96.62 124 LEU A O 1
ATOM 983 N N . SER A 1 125 ? 2.943 -8.703 -15.508 1 95.31 125 SER A N 1
ATOM 984 C CA . SER A 1 125 ? 1.585 -8.484 -15.023 1 95.31 125 SER A CA 1
ATOM 985 C C . SER A 1 125 ? 0.617 -8.258 -16.188 1 95.31 125 SER A C 1
ATOM 987 O O . SER A 1 125 ? 1.041 -8.031 -17.312 1 95.31 125 SER A O 1
ATOM 989 N N . SER A 1 126 ? -0.647 -8.391 -15.781 1 92.62 126 SER A N 1
ATOM 990 C CA . SER A 1 126 ? -1.704 -8.172 -16.766 1 92.62 126 SER A CA 1
ATOM 991 C C . SER A 1 126 ? -1.751 -6.711 -17.203 1 92.62 126 SER A C 1
ATOM 993 O O . SER A 1 126 ? -2.307 -6.395 -18.25 1 92.62 126 SER A O 1
ATOM 995 N N . ALA A 1 127 ? -1.104 -5.852 -16.406 1 86.25 127 ALA A N 1
ATOM 996 C CA . ALA A 1 127 ? -1.05 -4.43 -16.734 1 86.25 127 ALA A CA 1
ATOM 997 C C . ALA A 1 127 ? 0.117 -4.137 -17.672 1 86.25 127 ALA A C 1
ATOM 999 O O . ALA A 1 127 ? 0.349 -2.982 -18.047 1 86.25 127 ALA A O 1
ATOM 1000 N N . GLY A 1 128 ? 0.837 -5.141 -18.031 1 88.88 128 GLY A N 1
ATOM 1001 C CA . GLY A 1 128 ? 1.995 -4.945 -18.891 1 88.88 128 GLY A CA 1
ATOM 1002 C C . GLY A 1 128 ? 3.248 -4.559 -18.125 1 88.88 128 GLY A C 1
ATOM 1003 O O . GLY A 1 128 ? 4.258 -4.188 -18.719 1 88.88 128 GLY A O 1
ATOM 1004 N N . LEU A 1 129 ? 3.143 -4.465 -16.797 1 85.88 129 LEU A N 1
ATOM 1005 C CA . LEU A 1 129 ? 4.305 -4.199 -15.961 1 85.88 129 LEU A CA 1
ATOM 1006 C C . LEU A 1 129 ? 5.176 -5.441 -15.828 1 85.88 129 LEU A C 1
ATOM 1008 O O . LEU A 1 129 ? 4.664 -6.555 -15.703 1 85.88 129 LEU A O 1
ATOM 1012 N N . SER A 1 130 ? 6.434 -5.188 -15.992 1 92.19 130 SER A N 1
ATOM 1013 C CA . SER A 1 130 ? 7.41 -6.258 -15.789 1 92.19 130 SER A CA 1
ATOM 1014 C C . SER A 1 130 ? 8.367 -5.926 -14.648 1 92.19 130 SER A C 1
ATOM 1016 O O . SER A 1 130 ? 8.812 -4.785 -14.523 1 92.19 130 SER A O 1
ATOM 1018 N N . LYS A 1 131 ? 8.555 -6.883 -13.812 1 92.75 131 LYS A N 1
ATOM 1019 C CA . LYS A 1 131 ? 9.547 -6.75 -12.742 1 92.75 131 LYS A CA 1
ATOM 1020 C C . LYS A 1 131 ? 10.5 -7.941 -12.727 1 92.75 131 LYS A C 1
ATOM 1022 O O . LYS A 1 131 ? 10.102 -9.062 -13.055 1 92.75 131 LYS A O 1
ATOM 1027 N N . THR A 1 132 ? 11.711 -7.66 -12.328 1 94.19 132 THR A N 1
ATOM 1028 C CA . THR A 1 132 ? 12.742 -8.68 -12.227 1 94.19 132 THR A CA 1
ATOM 1029 C C . THR A 1 132 ? 13.32 -8.727 -10.82 1 94.19 132 THR A C 1
ATOM 1031 O O . THR A 1 132 ? 13.586 -7.684 -10.211 1 94.19 132 THR A O 1
ATOM 1034 N N . PHE A 1 133 ? 13.438 -9.898 -10.242 1 95.19 133 PHE A N 1
ATOM 1035 C CA . PHE A 1 133 ? 13.992 -10.094 -8.906 1 95.19 133 PHE A CA 1
ATOM 1036 C C . PHE A 1 133 ? 15.078 -11.164 -8.914 1 95.19 133 PHE A C 1
ATOM 1038 O O . PHE A 1 133 ? 15.094 -12.031 -9.797 1 95.19 133 PHE A O 1
ATOM 1045 N N . PRO A 1 134 ? 16.031 -11.117 -7.992 1 95.62 134 PRO A N 1
ATOM 1046 C CA . PRO A 1 134 ? 16.953 -12.242 -7.848 1 95.62 134 PRO A CA 1
ATOM 1047 C C . PRO A 1 134 ? 16.25 -13.547 -7.508 1 95.62 134 PRO A C 1
ATOM 1049 O O . PRO A 1 134 ? 15.32 -13.562 -6.688 1 95.62 134 PRO A O 1
ATOM 1052 N N . ALA A 1 135 ? 16.672 -14.633 -8.133 1 95.81 135 ALA A N 1
ATOM 1053 C CA . ALA A 1 135 ? 16.078 -15.945 -7.875 1 95.81 135 ALA A CA 1
ATOM 1054 C C . ALA A 1 135 ? 16.219 -16.328 -6.402 1 95.81 135 ALA A C 1
ATOM 1056 O O . ALA A 1 135 ? 15.359 -17 -5.844 1 95.81 135 ALA A O 1
ATOM 1057 N N . SER A 1 136 ? 17.234 -15.867 -5.762 1 94.56 136 SER A N 1
ATOM 1058 C CA . SER A 1 136 ? 17.547 -16.188 -4.375 1 94.56 136 SER A CA 1
ATOM 1059 C C . SER A 1 136 ? 16.484 -15.625 -3.428 1 94.56 136 SER A C 1
ATOM 1061 O O . SER A 1 136 ? 16.375 -16.062 -2.285 1 94.56 136 SER A O 1
ATOM 1063 N N . ALA A 1 137 ? 15.75 -14.633 -3.865 1 94.31 137 ALA A N 1
ATOM 1064 C CA . ALA A 1 137 ? 14.719 -14.023 -3.029 1 94.31 137 ALA A CA 1
ATOM 1065 C C . ALA A 1 137 ? 13.555 -14.977 -2.807 1 94.31 137 ALA A C 1
ATOM 1067 O O . ALA A 1 137 ? 12.727 -14.766 -1.916 1 94.31 137 ALA A O 1
ATOM 1068 N N . PHE A 1 138 ? 13.414 -16.047 -3.604 1 94.88 138 PHE A N 1
ATOM 1069 C CA . PHE A 1 138 ? 12.266 -16.938 -3.572 1 94.88 138 PHE A CA 1
ATOM 1070 C C . PHE A 1 138 ? 12.672 -18.312 -3.057 1 94.88 138 PHE A C 1
ATOM 1072 O O . PHE A 1 138 ? 11.938 -19.297 -3.225 1 94.88 138 PHE A O 1
ATOM 1079 N N . GLU A 1 139 ? 13.875 -18.375 -2.564 1 86.19 139 GLU A N 1
ATOM 1080 C CA . GLU A 1 139 ? 14.336 -19.656 -2.039 1 86.19 139 GLU A CA 1
ATOM 1081 C C . GLU A 1 139 ? 13.953 -19.828 -0.569 1 86.19 139 GLU A C 1
ATOM 1083 O O . GLU A 1 139 ? 13.812 -18.828 0.154 1 86.19 139 GLU A O 1
ATOM 1088 N N . MET B 1 1 ? -17.172 -20.516 -20.312 1 41.91 1 MET B N 1
ATOM 1089 C CA . MET B 1 1 ? -16.172 -20.859 -21.312 1 41.91 1 MET B CA 1
ATOM 1090 C C . MET B 1 1 ? -14.812 -21.078 -20.656 1 41.91 1 MET B C 1
ATOM 1092 O O . MET B 1 1 ? -14.156 -22.094 -20.891 1 41.91 1 MET B O 1
ATOM 1096 N N . ALA B 1 2 ? -14.352 -20.109 -19.781 1 53.62 2 ALA B N 1
ATOM 1097 C CA . ALA B 1 2 ? -13.07 -20.266 -19.078 1 53.62 2 ALA B CA 1
ATOM 1098 C C . ALA B 1 2 ? -13.055 -21.531 -18.234 1 53.62 2 ALA B C 1
ATOM 1100 O O . ALA B 1 2 ? -12.086 -22.297 -18.25 1 53.62 2 ALA B O 1
ATOM 1101 N N . SER B 1 3 ? -14.117 -21.812 -17.625 1 60.69 3 SER B N 1
ATOM 1102 C CA . SER B 1 3 ? -14.211 -22.953 -16.719 1 60.69 3 SER B CA 1
ATOM 1103 C C . SER B 1 3 ? -14.195 -24.266 -17.484 1 60.69 3 SER B C 1
ATOM 1105 O O . SER B 1 3 ? -13.562 -25.234 -17.062 1 60.69 3 SER B O 1
ATOM 1107 N N . GLN B 1 4 ? -14.875 -24.312 -18.578 1 59.06 4 GLN B N 1
ATOM 1108 C CA . GLN B 1 4 ? -14.883 -25.547 -19.359 1 59.06 4 GLN B CA 1
ATOM 1109 C C . GLN B 1 4 ? -13.5 -25.844 -19.938 1 59.06 4 GLN B C 1
ATOM 1111 O O . GLN B 1 4 ? -13.078 -27 -19.984 1 59.06 4 GLN B O 1
ATOM 1116 N N . LEU B 1 5 ? -12.883 -24.828 -20.297 1 70.25 5 LEU B N 1
ATOM 1117 C CA . LEU B 1 5 ? -11.539 -24.969 -20.859 1 70.25 5 LEU B CA 1
ATOM 1118 C C . LEU B 1 5 ? -10.57 -25.484 -19.797 1 70.25 5 LEU B C 1
ATOM 1120 O O . LEU B 1 5 ? -9.734 -26.344 -20.094 1 70.25 5 LEU B O 1
ATOM 1124 N N . ILE B 1 6 ? -10.922 -25.094 -18.625 1 76.12 6 ILE B N 1
ATOM 1125 C CA . ILE B 1 6 ? -10.062 -25.547 -17.547 1 76.12 6 ILE B CA 1
ATOM 1126 C C . ILE B 1 6 ? -10.305 -27.031 -17.281 1 76.12 6 ILE B C 1
ATOM 1128 O O . ILE B 1 6 ? -9.352 -27.797 -17.094 1 76.12 6 ILE B O 1
ATOM 1132 N N . GLU B 1 7 ? -11.539 -27.438 -17.391 1 79.25 7 GLU B N 1
ATOM 1133 C CA . GLU B 1 7 ? -11.859 -28.844 -17.141 1 79.25 7 GLU B CA 1
ATOM 1134 C C . GLU B 1 7 ? -11.258 -29.75 -18.203 1 79.25 7 GLU B C 1
ATOM 1136 O O . GLU B 1 7 ? -10.812 -30.859 -17.906 1 79.25 7 GLU B O 1
ATOM 1141 N N . GLU B 1 8 ? -11.289 -29.266 -19.344 1 85 8 GLU B N 1
ATOM 1142 C CA . GLU B 1 8 ? -10.711 -30.047 -20.438 1 85 8 GLU B CA 1
ATOM 1143 C C . GLU B 1 8 ? -9.203 -30.203 -20.281 1 85 8 GLU B C 1
ATOM 1145 O O . GLU B 1 8 ? -8.641 -31.234 -20.656 1 85 8 GLU B O 1
ATOM 1150 N N . GLN B 1 9 ? -8.586 -29.281 -19.672 1 89.06 9 GLN B N 1
ATOM 1151 C CA . GLN B 1 9 ? -7.141 -29.328 -19.469 1 89.06 9 GLN B CA 1
ATOM 1152 C C . GLN B 1 9 ? -6.77 -30.328 -18.391 1 89.06 9 GLN B C 1
ATOM 1154 O O . GLN B 1 9 ? -5.645 -30.844 -18.359 1 89.06 9 GLN B O 1
ATOM 1159 N N . ARG B 1 10 ? -7.699 -30.625 -17.609 1 91.62 10 ARG B N 1
ATOM 1160 C CA . ARG B 1 10 ? -7.41 -31.484 -16.453 1 91.62 10 ARG B CA 1
ATOM 1161 C C . ARG B 1 10 ? -7.477 -32.969 -16.844 1 91.62 10 ARG B C 1
ATOM 1163 O O . ARG B 1 10 ? -6.953 -33.812 -16.125 1 91.62 10 ARG B O 1
ATOM 1170 N N . LYS B 1 11 ? -8.086 -33.188 -18 1 89.94 11 LYS B N 1
ATOM 1171 C CA . LYS B 1 11 ? -8.227 -34.594 -18.422 1 89.94 11 LYS B CA 1
ATOM 1172 C C . LYS B 1 11 ? -6.867 -35.219 -18.688 1 89.94 11 LYS B C 1
ATOM 1174 O O . LYS B 1 11 ? -6.039 -34.656 -19.406 1 89.94 11 LYS B O 1
ATOM 1179 N N . GLY B 1 12 ? -6.641 -36.438 -18.062 1 91.5 12 GLY B N 1
ATOM 1180 C CA . GLY B 1 12 ? -5.402 -37.188 -18.297 1 91.5 12 GLY B CA 1
ATOM 1181 C C . GLY B 1 12 ? -4.238 -36.656 -17.484 1 91.5 12 GLY B C 1
ATOM 1182 O O . GLY B 1 12 ? -3.104 -37.094 -17.641 1 91.5 12 GLY B O 1
ATOM 1183 N N . ALA B 1 13 ? -4.547 -35.75 -16.609 1 94.81 13 ALA B N 1
ATOM 1184 C CA . ALA B 1 13 ? -3.49 -35.125 -15.805 1 94.81 13 ALA B CA 1
ATOM 1185 C C . ALA B 1 13 ? -3.09 -36.031 -14.641 1 94.81 13 ALA B C 1
ATOM 1187 O O . ALA B 1 13 ? -3.867 -36.906 -14.227 1 94.81 13 ALA B O 1
ATOM 1188 N N . GLU B 1 14 ? -1.819 -35.906 -14.195 1 96.69 14 GLU B N 1
ATOM 1189 C CA . GLU B 1 14 ? -1.403 -36.438 -12.898 1 96.69 14 GLU B CA 1
ATOM 1190 C C . GLU B 1 14 ? -1.901 -35.531 -11.758 1 96.69 14 GLU B C 1
ATOM 1192 O O . GLU B 1 14 ? -1.641 -34.344 -11.742 1 96.69 14 GLU B O 1
ATOM 1197 N N . VAL B 1 15 ? -2.639 -36.156 -10.836 1 97.38 15 VAL B N 1
ATOM 1198 C CA . VAL B 1 15 ? -3.221 -35.375 -9.742 1 97.38 15 VAL B CA 1
ATOM 1199 C C . VAL B 1 15 ? -2.771 -35.969 -8.406 1 97.38 15 VAL B C 1
ATOM 1201 O O . VAL B 1 15 ? -2.771 -37.188 -8.219 1 97.38 15 VAL B O 1
ATOM 1204 N N . HIS B 1 16 ? -2.332 -35.094 -7.559 1 98.06 16 HIS B N 1
ATOM 1205 C CA . HIS B 1 16 ? -1.906 -35.5 -6.219 1 98.06 16 HIS B CA 1
ATOM 1206 C C . HIS B 1 16 ? -2.732 -34.781 -5.152 1 98.06 16 HIS B C 1
ATOM 1208 O O . HIS B 1 16 ? -3.287 -33.719 -5.406 1 98.06 16 HIS B O 1
ATOM 1214 N N . ALA B 1 17 ? -2.824 -35.406 -3.988 1 97.56 17 ALA B N 1
ATOM 1215 C CA . ALA B 1 17 ? -3.584 -34.812 -2.883 1 97.56 17 ALA B CA 1
ATOM 1216 C C . ALA B 1 17 ? -2.748 -34.781 -1.606 1 97.56 17 ALA B C 1
ATOM 1218 O O . ALA B 1 17 ? -1.845 -35.594 -1.418 1 97.56 17 ALA B O 1
ATOM 1219 N N . GLY B 1 18 ? -3.17 -33.844 -0.772 1 96.5 18 GLY B N 1
ATOM 1220 C CA . GLY B 1 18 ? -2.471 -33.688 0.493 1 96.5 18 GLY B CA 1
ATOM 1221 C C . GLY B 1 18 ? -1.33 -32.688 0.425 1 96.5 18 GLY B C 1
ATOM 1222 O O . GLY B 1 18 ? -0.573 -32.688 -0.547 1 96.5 18 GLY B O 1
ATOM 1223 N N . HIS B 1 19 ? -1.145 -31.953 1.424 1 96.88 19 HIS B N 1
ATOM 1224 C CA . HIS B 1 19 ? -0.218 -30.828 1.437 1 96.88 19 HIS B CA 1
ATOM 1225 C C . HIS B 1 19 ? 1.207 -31.281 1.142 1 96.88 19 HIS B C 1
ATOM 1227 O O . HIS B 1 19 ? 1.853 -30.766 0.227 1 96.88 19 HIS B O 1
ATOM 1233 N N . ASP B 1 20 ? 1.702 -32.281 1.867 1 97.19 20 ASP B N 1
ATOM 1234 C CA . ASP B 1 20 ? 3.109 -32.656 1.775 1 97.19 20 ASP B CA 1
ATOM 1235 C C . ASP B 1 20 ? 3.459 -33.156 0.367 1 97.19 20 ASP B C 1
ATOM 1237 O O . ASP B 1 20 ? 4.453 -32.719 -0.213 1 97.19 20 ASP B O 1
ATOM 1241 N N . LEU B 1 21 ? 2.668 -34.031 -0.122 1 97.88 21 LEU B N 1
ATOM 1242 C CA . LEU B 1 21 ? 2.936 -34.562 -1.451 1 97.88 21 LEU B CA 1
ATOM 1243 C C . LEU B 1 21 ? 2.768 -33.5 -2.52 1 97.88 21 LEU B C 1
ATOM 1245 O O . LEU B 1 21 ? 3.584 -33.406 -3.436 1 97.88 21 LEU B O 1
ATOM 1249 N N . CYS B 1 22 ? 1.72 -32.719 -2.404 1 97.94 22 CYS B N 1
ATOM 1250 C CA . CYS B 1 22 ? 1.476 -31.641 -3.365 1 97.94 22 CYS B CA 1
ATOM 1251 C C . CYS B 1 22 ? 2.621 -30.625 -3.365 1 97.94 22 CYS B C 1
ATOM 1253 O O . CYS B 1 22 ? 3.08 -30.203 -4.43 1 97.94 22 CYS B O 1
ATOM 1255 N N . GLU B 1 23 ? 3.012 -30.266 -2.215 1 97.44 23 GLU B N 1
ATOM 1256 C CA . GLU B 1 23 ? 4.125 -29.328 -2.107 1 97.44 23 GLU B CA 1
ATOM 1257 C C . GLU B 1 23 ? 5.387 -29.891 -2.748 1 97.44 23 GLU B C 1
ATOM 1259 O O . GLU B 1 23 ? 6.102 -29.172 -3.457 1 97.44 23 GLU B O 1
ATOM 1264 N N . GLU B 1 24 ? 5.695 -31.141 -2.49 1 97.62 24 GLU B N 1
ATOM 1265 C CA . GLU B 1 24 ? 6.855 -31.812 -3.068 1 97.62 24 GLU B CA 1
ATOM 1266 C C . GLU B 1 24 ? 6.789 -31.812 -4.594 1 97.62 24 GLU B C 1
ATOM 1268 O O . GLU B 1 24 ? 7.77 -31.469 -5.262 1 97.62 24 GLU B O 1
ATOM 1273 N N . LYS B 1 25 ? 5.68 -32.219 -5.152 1 97.75 25 LYS B N 1
ATOM 1274 C CA . LYS B 1 25 ? 5.504 -32.281 -6.602 1 97.75 25 LYS B CA 1
ATOM 1275 C C . LYS B 1 25 ? 5.598 -30.891 -7.238 1 97.75 25 LYS B C 1
ATOM 1277 O O . LYS B 1 25 ? 6.141 -30.75 -8.336 1 97.75 25 LYS B O 1
ATOM 1282 N N . MET B 1 26 ? 5.031 -29.875 -6.543 1 97.12 26 MET B N 1
ATOM 1283 C CA . MET B 1 26 ? 5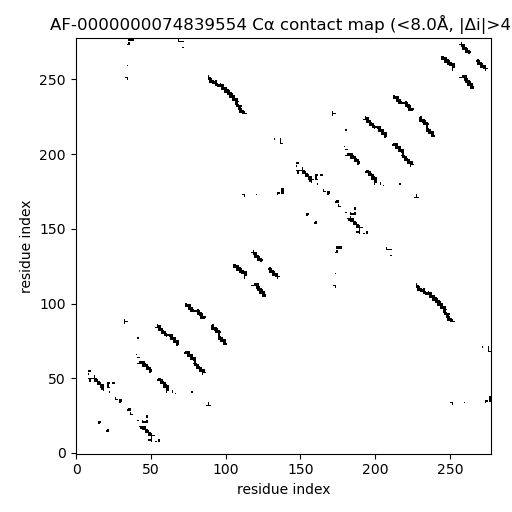.121 -28.516 -7.031 1 97.12 26 MET B CA 1
ATOM 1284 C C . MET B 1 26 ? 6.57 -28.031 -7.074 1 97.12 26 MET B C 1
ATOM 1286 O O . MET B 1 26 ? 7.008 -27.453 -8.062 1 97.12 26 MET B O 1
ATOM 1290 N N . LYS B 1 27 ? 7.289 -28.344 -6.039 1 97.19 27 LYS B N 1
ATOM 1291 C CA . LYS B 1 27 ? 8.695 -27.969 -5.996 1 97.19 27 LYS B CA 1
ATOM 1292 C C . LYS B 1 27 ? 9.492 -28.688 -7.082 1 97.19 27 LYS B C 1
ATOM 1294 O O . LYS B 1 27 ? 10.406 -28.109 -7.672 1 97.19 27 LYS B O 1
ATOM 1299 N N . GLN B 1 28 ? 9.203 -29.922 -7.289 1 97.5 28 GLN B N 1
ATOM 1300 C CA . GLN B 1 28 ? 9.852 -30.688 -8.352 1 97.5 28 GLN B CA 1
ATOM 1301 C C . GLN B 1 28 ? 9.609 -30.047 -9.711 1 97.5 28 GLN B C 1
ATOM 1303 O O . GLN B 1 28 ? 10.539 -29.922 -10.523 1 97.5 28 GLN B O 1
ATOM 1308 N N . LEU B 1 29 ? 8.398 -29.688 -9.938 1 97.31 29 LEU B N 1
ATOM 1309 C CA . LEU B 1 29 ? 8.078 -29.016 -11.188 1 97.31 29 LEU B CA 1
ATOM 1310 C C . LEU B 1 29 ? 8.883 -27.734 -11.352 1 97.31 29 LEU B C 1
ATOM 1312 O O . LEU B 1 29 ? 9.484 -27.5 -12.398 1 97.31 29 LEU B O 1
ATOM 1316 N N . LEU B 1 30 ? 8.891 -26.875 -10.305 1 97.25 30 LEU B N 1
ATOM 1317 C CA . LEU B 1 30 ? 9.625 -25.609 -10.352 1 97.25 30 LEU B CA 1
ATOM 1318 C C . LEU B 1 30 ? 11.102 -25.844 -10.625 1 97.25 30 LEU B C 1
ATOM 1320 O O . LEU B 1 30 ? 11.719 -25.141 -11.414 1 97.25 30 LEU B O 1
ATOM 1324 N N . ALA B 1 31 ? 11.625 -26.906 -10.039 1 95.88 31 ALA B N 1
ATOM 1325 C CA . ALA B 1 31 ? 13.016 -27.266 -10.258 1 95.88 31 ALA B CA 1
ATOM 1326 C C . ALA B 1 31 ? 13.266 -27.656 -11.711 1 95.88 31 ALA B C 1
ATOM 1328 O O . ALA B 1 31 ? 14.273 -27.266 -12.305 1 95.88 31 ALA B O 1
ATOM 1329 N N . GLU B 1 32 ? 12.375 -28.422 -12.211 1 95.31 32 GLU B N 1
ATOM 1330 C CA . GLU B 1 32 ? 12.477 -28.844 -13.602 1 95.31 32 GLU B CA 1
ATOM 1331 C C . GLU B 1 32 ? 12.508 -27.641 -14.547 1 95.31 32 GLU B C 1
ATOM 1333 O O . GLU B 1 32 ? 13.156 -27.688 -15.594 1 95.31 32 GLU B O 1
ATOM 1338 N N . LEU B 1 33 ? 11.859 -26.609 -14.164 1 95 33 LEU B N 1
ATOM 1339 C CA . LEU B 1 33 ? 11.758 -25.422 -14.992 1 95 33 LEU B CA 1
ATOM 1340 C C . LEU B 1 33 ? 12.906 -24.453 -14.695 1 95 33 LEU B C 1
ATOM 1342 O O . LEU B 1 33 ? 13.039 -23.422 -15.359 1 95 33 LEU B O 1
ATOM 1346 N N . GLY B 1 34 ? 13.68 -24.734 -13.672 1 94.06 34 GLY B N 1
ATOM 1347 C CA . GLY B 1 34 ? 14.75 -23.844 -13.266 1 94.06 34 GLY B CA 1
ATOM 1348 C C . GLY B 1 34 ? 14.266 -22.672 -12.422 1 94.06 34 GLY B C 1
ATOM 1349 O O . GLY B 1 34 ? 14.984 -21.688 -12.242 1 94.06 34 GLY B O 1
ATOM 1350 N N . LEU B 1 35 ? 13.031 -22.734 -11.977 1 96.12 35 LEU B N 1
ATOM 1351 C CA . LEU B 1 35 ? 12.469 -21.672 -11.133 1 96.12 35 LEU B CA 1
ATOM 1352 C C . LEU B 1 35 ? 12.75 -21.953 -9.656 1 96.12 35 LEU B C 1
ATOM 1354 O O . LEU B 1 35 ? 12.922 -23.109 -9.266 1 96.12 35 LEU B O 1
ATOM 1358 N N . PRO B 1 36 ? 12.82 -20.891 -8.875 1 95.94 36 PRO B N 1
ATOM 1359 C CA . PRO B 1 36 ? 13.039 -21.109 -7.445 1 95.94 36 PRO B CA 1
ATOM 1360 C C . PRO B 1 36 ? 11.922 -21.922 -6.789 1 95.94 36 PRO B C 1
ATOM 1362 O O . PRO B 1 36 ? 10.742 -21.688 -7.074 1 95.94 36 PRO B O 1
ATOM 1365 N N . LYS B 1 37 ? 12.242 -22.734 -5.867 1 95.31 37 LYS B N 1
ATOM 1366 C CA . LYS B 1 37 ? 11.305 -23.672 -5.242 1 95.31 37 LYS B CA 1
ATOM 1367 C C . LYS B 1 37 ? 10.312 -22.938 -4.344 1 95.31 37 LYS B C 1
ATOM 1369 O O . LYS B 1 37 ? 9.234 -23.453 -4.055 1 95.31 37 LYS B O 1
ATOM 1374 N N . GLY B 1 38 ? 10.688 -21.766 -3.875 1 95.12 38 GLY B N 1
ATOM 1375 C CA . GLY B 1 38 ? 9.836 -21 -2.973 1 95.12 38 GLY B CA 1
ATOM 1376 C C . GLY B 1 38 ? 8.922 -20.031 -3.689 1 95.12 38 GLY B C 1
ATOM 1377 O O . GLY B 1 38 ? 8.242 -19.219 -3.053 1 95.12 38 GLY B O 1
ATOM 1378 N N . LEU B 1 39 ? 8.844 -20.094 -4.984 1 95.81 39 LEU B N 1
ATOM 1379 C CA . LEU B 1 39 ? 8.086 -19.141 -5.789 1 95.81 39 LEU B CA 1
ATOM 1380 C C . LEU B 1 39 ? 6.594 -19.25 -5.496 1 95.81 39 LEU B C 1
ATOM 1382 O O . LEU B 1 39 ? 5.863 -18.266 -5.586 1 95.81 39 LEU B O 1
ATOM 1386 N N . LEU B 1 40 ? 6.125 -20.422 -5.227 1 96.56 40 LEU B N 1
ATOM 1387 C CA . LEU B 1 40 ? 4.723 -20.688 -4.914 1 96.56 40 LEU B CA 1
ATOM 1388 C C . LEU B 1 40 ? 4.562 -21.109 -3.457 1 96.56 40 LEU B C 1
ATOM 1390 O O . LEU B 1 40 ? 4.391 -22.281 -3.162 1 96.56 40 LEU B O 1
ATOM 1394 N N . PRO B 1 41 ? 4.562 -20.125 -2.557 1 96.31 41 PRO B N 1
ATOM 1395 C CA . PRO B 1 41 ? 4.484 -20.422 -1.123 1 96.31 41 PRO B CA 1
ATOM 1396 C C . PRO B 1 41 ? 3.064 -20.734 -0.662 1 96.31 41 PRO B C 1
ATOM 1398 O O . PRO B 1 41 ? 2.523 -20.047 0.206 1 96.31 41 PRO B O 1
ATOM 1401 N N . LEU B 1 42 ? 2.439 -21.719 -1.172 1 96.75 42 LEU B N 1
ATOM 1402 C CA . LEU B 1 42 ? 1.065 -22.109 -0.859 1 96.75 42 LEU B CA 1
ATOM 1403 C C . LEU B 1 42 ? 1.003 -22.891 0.442 1 96.75 42 LEU B C 1
ATOM 1405 O O . LEU B 1 42 ? 2.006 -23.469 0.873 1 96.75 42 LEU B O 1
ATOM 1409 N N . GLU B 1 43 ? -0.08 -22.828 1.056 1 95.38 43 GLU B N 1
ATOM 1410 C CA . GLU B 1 43 ? -0.285 -23.516 2.33 1 95.38 43 GLU B CA 1
ATOM 1411 C C . GLU B 1 43 ? -1.545 -24.375 2.301 1 95.38 43 GLU B C 1
ATOM 1413 O O . GLU B 1 43 ? -2.504 -24.062 1.595 1 95.38 43 GLU B O 1
ATOM 1418 N N . GLU B 1 44 ? -1.511 -25.453 3.09 1 96.88 44 GLU B N 1
ATOM 1419 C CA . GLU B 1 44 ? -2.643 -26.359 3.191 1 96.88 44 GLU B CA 1
ATOM 1420 C C . GLU B 1 44 ? -3.17 -26.75 1.811 1 96.88 44 GLU B C 1
ATOM 1422 O O . GLU B 1 44 ? -4.363 -26.609 1.536 1 96.88 44 GLU B O 1
ATOM 1427 N N . ILE B 1 45 ? -2.295 -27.188 1.014 1 97.75 45 ILE B N 1
ATOM 1428 C CA . ILE B 1 45 ? -2.648 -27.547 -0.357 1 97.75 45 ILE B CA 1
ATOM 1429 C C . ILE B 1 45 ? -3.5 -28.812 -0.359 1 97.75 45 ILE B C 1
ATOM 1431 O O . ILE B 1 45 ? -3.146 -29.797 0.28 1 97.75 45 ILE B O 1
ATOM 1435 N N . ARG B 1 46 ? -4.508 -28.828 -1.088 1 98 46 ARG B N 1
ATOM 1436 C CA . ARG B 1 46 ? -5.438 -29.953 -1.161 1 98 46 ARG B CA 1
ATOM 1437 C C . ARG B 1 46 ? -5.199 -30.781 -2.422 1 98 46 ARG B C 1
ATOM 1439 O O . ARG B 1 46 ? -5.398 -32 -2.422 1 98 46 ARG B O 1
ATOM 1446 N N . GLU B 1 47 ? -4.793 -30.062 -3.367 1 98.19 47 GLU B N 1
ATOM 1447 C CA . GLU B 1 47 ? -4.645 -30.719 -4.656 1 98.19 47 GLU B CA 1
ATOM 1448 C C . GLU B 1 47 ? -3.594 -30.031 -5.52 1 98.19 47 GLU B C 1
ATOM 1450 O O . GLU B 1 47 ? -3.494 -28.797 -5.52 1 98.19 47 GLU B O 1
ATOM 1455 N N . PHE B 1 48 ? -2.803 -30.812 -6.199 1 98.19 48 PHE B N 1
ATOM 1456 C CA . PHE B 1 48 ? -1.895 -30.344 -7.242 1 98.19 48 PHE B CA 1
ATOM 1457 C C . PHE B 1 48 ? -2.008 -31.234 -8.484 1 98.19 48 PHE B C 1
ATOM 1459 O O . PHE B 1 48 ? -1.989 -32.469 -8.383 1 98.19 48 PHE B O 1
ATOM 1466 N N . GLY B 1 49 ? -2.154 -30.625 -9.602 1 97.88 49 GLY B N 1
ATOM 1467 C CA . GLY B 1 49 ? -2.281 -31.359 -10.844 1 97.88 49 GLY B CA 1
ATOM 1468 C C . GLY B 1 49 ? -1.396 -30.812 -11.953 1 97.88 49 GLY B C 1
ATOM 1469 O O . GLY B 1 49 ? -1.068 -29.625 -11.961 1 97.88 49 GLY B O 1
ATOM 1470 N N . HIS B 1 50 ? -0.991 -31.672 -12.766 1 97.75 50 HIS B N 1
ATOM 1471 C CA . HIS B 1 50 ? -0.155 -31.344 -13.914 1 97.75 50 HIS B CA 1
ATOM 1472 C C . HIS B 1 50 ? -0.51 -32.188 -15.125 1 97.75 50 HIS B C 1
ATOM 1474 O O . HIS B 1 50 ? -0.376 -33.406 -15.086 1 97.75 50 HIS B O 1
ATOM 1480 N N . ASN B 1 51 ? -1.049 -31.547 -16.125 1 96.94 51 ASN B N 1
ATOM 1481 C CA . ASN B 1 51 ? -1.238 -32.188 -17.422 1 96.94 51 ASN B CA 1
ATOM 1482 C C . ASN B 1 51 ? -0.041 -31.969 -18.328 1 96.94 51 ASN B C 1
ATOM 1484 O O . ASN B 1 51 ? 0.065 -30.938 -18.984 1 96.94 51 ASN B O 1
ATOM 1488 N N . ARG B 1 52 ? 0.784 -32.938 -18.438 1 93.31 52 ARG B N 1
ATOM 1489 C CA . ARG B 1 52 ? 2.045 -32.812 -19.156 1 93.31 52 ARG B CA 1
ATOM 1490 C C . ARG B 1 52 ? 1.804 -32.625 -20.656 1 93.31 52 ARG B C 1
ATOM 1492 O O . ARG B 1 52 ? 2.611 -32.031 -21.344 1 93.31 52 ARG B O 1
ATOM 1499 N N . SER B 1 53 ? 0.71 -33.188 -21.062 1 92.75 53 SER B N 1
ATOM 1500 C CA . SER B 1 53 ? 0.404 -33.125 -22.484 1 92.75 53 SER B CA 1
ATOM 1501 C C . SER B 1 53 ? 0.122 -31.688 -22.922 1 92.75 53 SER B C 1
ATOM 1503 O O . SER B 1 53 ? 0.604 -31.234 -23.969 1 92.75 53 SER B O 1
ATOM 1505 N N . SER B 1 54 ? -0.586 -30.953 -22.109 1 93.31 54 SER B N 1
ATOM 1506 C CA . SER B 1 54 ? -0.954 -29.578 -22.453 1 93.31 54 SER B CA 1
ATOM 1507 C C . SER B 1 54 ? -0.052 -28.578 -21.734 1 93.31 54 SER B C 1
ATOM 1509 O O . SER B 1 54 ? -0.015 -27.406 -22.109 1 93.31 54 SER B O 1
ATOM 1511 N N . GLY B 1 55 ? 0.632 -29.078 -20.75 1 95.88 55 GLY B N 1
ATOM 1512 C CA . GLY B 1 55 ? 1.439 -28.188 -19.922 1 95.88 55 GLY B CA 1
ATOM 1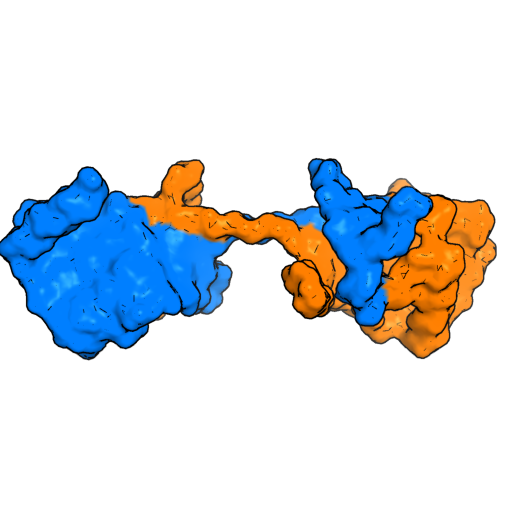513 C C . GLY B 1 55 ? 0.649 -27.531 -18.812 1 95.88 55 GLY B C 1
ATOM 1514 O O . GLY B 1 55 ? 1.2 -26.734 -18.047 1 95.88 55 GLY B O 1
ATOM 1515 N N . PHE B 1 56 ? -0.685 -27.812 -18.703 1 97.38 56 PHE B N 1
ATOM 1516 C CA . PHE B 1 56 ? -1.551 -27.188 -17.703 1 97.38 56 PHE B CA 1
ATOM 1517 C C . PHE B 1 56 ? -1.212 -27.672 -16.297 1 97.38 56 PHE B C 1
ATOM 1519 O O . PHE B 1 56 ? -1.033 -28.875 -16.078 1 97.38 56 PHE B O 1
ATOM 1526 N N . VAL B 1 57 ? -1.066 -26.781 -15.391 1 97.81 57 VAL B N 1
ATOM 1527 C CA . VAL B 1 57 ? -0.799 -27.094 -13.992 1 97.81 57 VAL B CA 1
ATOM 1528 C C . VAL B 1 57 ? -1.746 -26.297 -13.094 1 97.81 57 VAL B C 1
ATOM 1530 O O . VAL B 1 57 ? -2.166 -25.188 -13.445 1 97.81 57 VAL B O 1
ATOM 1533 N N . TRP B 1 58 ? -2.168 -26.828 -11.969 1 97.62 58 TRP B N 1
ATOM 1534 C CA . TRP B 1 58 ? -3.002 -26.094 -11.016 1 97.62 58 TRP B CA 1
ATOM 1535 C C . TRP B 1 58 ? -2.732 -26.562 -9.594 1 97.62 58 TRP B C 1
ATOM 1537 O O . TRP B 1 58 ? -2.203 -27.656 -9.375 1 97.62 58 TRP B O 1
ATOM 1547 N N . ALA B 1 59 ? -2.918 -25.734 -8.641 1 98 59 ALA B N 1
ATOM 1548 C CA . ALA B 1 59 ? -2.869 -26.031 -7.215 1 98 59 ALA B CA 1
ATOM 1549 C C . ALA B 1 59 ? -4.078 -25.453 -6.488 1 98 59 ALA B C 1
ATOM 1551 O O . ALA B 1 59 ? -4.5 -24.328 -6.777 1 98 59 ALA B O 1
ATOM 1552 N N . ILE B 1 60 ? -4.699 -26.25 -5.656 1 97.81 60 ILE B N 1
ATOM 1553 C CA . ILE B 1 60 ? -5.828 -25.828 -4.836 1 97.81 60 ILE B CA 1
ATOM 1554 C C . ILE B 1 60 ? -5.43 -25.828 -3.363 1 97.81 60 ILE B C 1
ATOM 1556 O O . ILE B 1 60 ? -4.949 -26.844 -2.85 1 97.81 60 ILE B O 1
ATOM 1560 N N . GLN B 1 61 ? -5.539 -24.719 -2.748 1 98.12 61 GLN B N 1
ATOM 1561 C CA . GLN B 1 61 ? -5.316 -24.625 -1.309 1 98.12 61 GLN B CA 1
ATOM 1562 C C . GLN B 1 61 ? -6.598 -24.25 -0.576 1 98.12 61 GLN B C 1
ATOM 1564 O O . GLN B 1 61 ? -7.609 -23.938 -1.206 1 98.12 61 GLN B O 1
ATOM 1569 N N . LYS B 1 62 ? -6.582 -24.391 0.671 1 96.56 62 LYS B N 1
ATOM 1570 C CA . LYS B 1 62 ? -7.793 -24.219 1.471 1 96.56 62 LYS B CA 1
ATOM 1571 C C . LYS B 1 62 ? -8.367 -22.812 1.317 1 96.56 62 LYS B C 1
ATOM 1573 O O . LYS B 1 62 ? -9.578 -22.656 1.131 1 96.56 62 LYS B O 1
ATOM 1578 N N . LYS B 1 63 ? -7.527 -21.797 1.437 1 96.75 63 LYS B N 1
ATOM 1579 C CA . LYS B 1 63 ? -7.977 -20.422 1.323 1 96.75 63 LYS B CA 1
ATOM 1580 C C . LYS B 1 63 ? -6.887 -19.531 0.729 1 96.75 63 LYS B C 1
ATOM 1582 O O . LYS B 1 63 ? -5.723 -19.922 0.666 1 96.75 63 LYS B O 1
ATOM 1587 N N . LYS B 1 64 ? -7.34 -18.422 0.262 1 96.75 64 LYS B N 1
ATOM 1588 C CA . LYS B 1 64 ? -6.41 -17.406 -0.229 1 96.75 64 LYS B CA 1
ATOM 1589 C C . LYS B 1 64 ? -5.344 -17.094 0.816 1 96.75 64 LYS B C 1
ATOM 1591 O O . LYS B 1 64 ? -5.629 -17.062 2.016 1 96.75 64 LYS B O 1
ATOM 1596 N N . LYS B 1 65 ? -4.148 -16.812 0.302 1 95.88 65 LYS B N 1
ATOM 1597 C CA . LYS B 1 65 ? -3.021 -16.516 1.181 1 95.88 65 LYS B CA 1
ATOM 1598 C C . LYS B 1 65 ? -2.242 -15.305 0.683 1 95.88 65 LYS B C 1
ATOM 1600 O O . LYS B 1 65 ? -1.957 -15.188 -0.511 1 95.88 65 LYS B O 1
ATOM 1605 N N . ASN B 1 66 ? -1.942 -14.398 1.593 1 94.06 66 ASN B N 1
ATOM 1606 C CA . ASN B 1 66 ? -0.949 -13.367 1.327 1 94.06 66 ASN B CA 1
ATOM 1607 C C . ASN B 1 66 ? 0.434 -13.773 1.828 1 94.06 66 ASN B C 1
ATOM 1609 O O . ASN B 1 66 ? 0.558 -14.391 2.887 1 94.06 66 ASN B O 1
ATOM 1613 N N . HIS B 1 67 ? 1.443 -13.508 1.065 1 95.44 67 HIS B N 1
ATOM 1614 C CA . HIS B 1 67 ? 2.822 -13.82 1.425 1 95.44 67 HIS B CA 1
ATOM 1615 C C . HIS B 1 67 ? 3.742 -12.625 1.177 1 95.44 67 HIS B C 1
ATOM 1617 O O . HIS B 1 67 ? 3.619 -11.945 0.156 1 95.44 67 HIS B O 1
ATOM 1623 N N . THR B 1 68 ? 4.602 -12.414 2.129 1 92.44 68 THR B N 1
ATOM 1624 C CA . THR B 1 68 ? 5.641 -11.406 1.962 1 92.44 68 THR B CA 1
ATOM 1625 C C . THR B 1 68 ? 7 -12.062 1.729 1 92.44 68 THR B C 1
ATOM 1627 O O . THR B 1 68 ? 7.48 -12.828 2.566 1 92.44 68 THR B O 1
ATOM 1630 N N . PHE B 1 69 ? 7.566 -11.805 0.538 1 94.44 69 PHE B N 1
ATOM 1631 C CA . PHE B 1 69 ? 8.961 -12.172 0.323 1 94.44 69 PHE B CA 1
ATOM 1632 C C . PHE B 1 69 ? 9.898 -11.172 0.994 1 94.44 69 PHE B C 1
ATOM 1634 O O . PHE B 1 69 ? 10.125 -10.078 0.469 1 94.44 69 PHE B O 1
ATOM 1641 N N . GLU B 1 70 ? 10.414 -11.586 2.121 1 91.75 70 GLU B N 1
ATOM 1642 C CA . GLU B 1 70 ? 11.086 -10.68 3.045 1 91.75 70 GLU B CA 1
ATOM 1643 C C . GLU B 1 70 ? 12.312 -10.039 2.4 1 91.75 70 GLU B C 1
ATOM 1645 O O . GLU B 1 70 ? 12.625 -8.875 2.676 1 91.75 70 GLU B O 1
ATOM 1650 N N . LYS B 1 71 ? 12.977 -10.789 1.566 1 90.25 71 LYS B N 1
ATOM 1651 C CA . LYS B 1 71 ? 14.219 -10.281 0.989 1 90.25 71 LYS B CA 1
ATOM 1652 C C . LYS B 1 71 ? 13.945 -9.109 0.047 1 90.25 71 LYS B C 1
ATOM 1654 O O . LYS B 1 71 ? 14.789 -8.227 -0.12 1 90.25 71 LYS B O 1
ATOM 1659 N N . ILE B 1 72 ? 12.766 -9.078 -0.602 1 91.5 72 ILE B N 1
ATOM 1660 C CA . ILE B 1 72 ? 12.477 -8.039 -1.586 1 91.5 72 ILE B CA 1
ATOM 1661 C C . ILE B 1 72 ? 11.266 -7.223 -1.137 1 91.5 72 ILE B C 1
ATOM 1663 O O . ILE B 1 72 ? 10.844 -6.289 -1.829 1 91.5 72 ILE B O 1
ATOM 1667 N N . LYS B 1 73 ? 10.648 -7.535 -0.027 1 86.38 73 LYS B N 1
ATOM 1668 C CA . LYS B 1 73 ? 9.508 -6.863 0.585 1 86.38 73 LYS B CA 1
ATOM 1669 C C . LYS B 1 73 ? 8.305 -6.852 -0.355 1 86.38 73 LYS B C 1
ATOM 1671 O O . LYS B 1 73 ? 7.523 -5.898 -0.366 1 86.38 73 LYS B O 1
ATOM 1676 N N . GLN B 1 74 ? 8.266 -7.797 -1.229 1 90.38 74 GLN B N 1
ATOM 1677 C CA . GLN B 1 74 ? 7.129 -7.949 -2.135 1 90.38 74 GLN B CA 1
ATOM 1678 C C . GLN B 1 74 ? 6.008 -8.75 -1.482 1 90.38 74 GLN B C 1
ATOM 1680 O O . GLN B 1 74 ? 6.246 -9.828 -0.928 1 90.38 74 GLN B O 1
ATOM 1685 N N . VAL B 1 75 ? 4.828 -8.164 -1.56 1 91.5 75 VAL B N 1
ATOM 1686 C CA . VAL B 1 75 ? 3.646 -8.867 -1.066 1 91.5 75 VAL B CA 1
ATOM 1687 C C . VAL B 1 75 ? 2.854 -9.43 -2.242 1 91.5 75 VAL B C 1
ATOM 1689 O O . VAL B 1 75 ? 2.568 -8.719 -3.207 1 91.5 75 VAL B O 1
ATOM 1692 N N . THR B 1 76 ? 2.623 -10.734 -2.148 1 95.31 76 THR B N 1
ATOM 1693 C CA . THR B 1 76 ? 1.851 -11.414 -3.18 1 95.31 76 THR B CA 1
ATOM 1694 C C . THR B 1 76 ? 0.645 -12.125 -2.57 1 95.31 76 THR B C 1
ATOM 1696 O O . THR B 1 76 ? 0.702 -12.594 -1.431 1 95.31 76 THR B O 1
ATOM 1699 N N . SER B 1 77 ? -0.382 -12.07 -3.363 1 96.19 77 SER B N 1
ATOM 1700 C CA . SER B 1 77 ? -1.585 -12.812 -2.994 1 96.19 77 SER B CA 1
ATOM 1701 C C . SER B 1 77 ? -1.794 -14.016 -3.902 1 96.19 77 SER B C 1
ATOM 1703 O O . SER B 1 77 ? -1.666 -13.914 -5.125 1 96.19 77 SER B O 1
ATOM 1705 N N . TYR B 1 78 ? -2.139 -15.125 -3.27 1 97.88 78 TYR B N 1
ATOM 1706 C CA . TYR B 1 78 ? -2.439 -16.359 -3.979 1 97.88 78 TYR B CA 1
ATOM 1707 C C . TYR B 1 78 ? -3.873 -16.812 -3.713 1 97.88 78 TYR B C 1
ATOM 1709 O O . TYR B 1 78 ? -4.262 -17.016 -2.559 1 97.88 78 TYR B O 1
ATOM 1717 N N . ALA B 1 79 ? -4.629 -16.984 -4.77 1 97.94 79 ALA B N 1
ATOM 1718 C CA . ALA B 1 79 ? -6.02 -17.422 -4.664 1 97.94 79 ALA B CA 1
ATOM 1719 C C . ALA B 1 79 ? -6.109 -18.875 -4.195 1 97.94 79 ALA B C 1
ATOM 1721 O O . ALA B 1 79 ? -5.094 -19.562 -4.129 1 97.94 79 ALA B O 1
ATOM 1722 N N . ALA B 1 80 ? -7.258 -19.281 -3.807 1 98.06 80 ALA B N 1
ATOM 1723 C CA . ALA B 1 80 ? -7.492 -20.656 -3.42 1 98.06 80 ALA B CA 1
ATOM 1724 C C . ALA B 1 80 ? -7.133 -21.625 -4.555 1 98.06 80 ALA B C 1
ATOM 1726 O O . ALA B 1 80 ? -6.695 -22.75 -4.312 1 98.06 80 ALA B O 1
ATOM 1727 N N . GLU B 1 81 ? -7.352 -21.203 -5.711 1 97.38 81 GLU B N 1
ATOM 1728 C CA . GLU B 1 81 ? -6.902 -21.953 -6.883 1 97.38 81 GLU B CA 1
ATOM 1729 C C . GLU B 1 81 ? -5.949 -21.125 -7.734 1 97.38 81 GLU B C 1
ATOM 1731 O O . GLU B 1 81 ? -6.254 -19.969 -8.078 1 97.38 81 GLU B O 1
ATOM 1736 N N . VAL B 1 82 ? -4.836 -21.719 -8.031 1 97.88 82 VAL B N 1
ATOM 1737 C CA . VAL B 1 82 ? -3.852 -21.125 -8.922 1 97.88 82 VAL B CA 1
ATOM 1738 C C . VAL B 1 82 ? -3.645 -22.016 -10.141 1 97.88 82 VAL B C 1
ATOM 1740 O O . VAL B 1 82 ? -3.564 -23.25 -10 1 97.88 82 VAL B O 1
ATOM 1743 N N . THR B 1 83 ? -3.582 -21.469 -11.344 1 97.62 83 THR B N 1
ATOM 1744 C CA . THR B 1 83 ? -3.361 -22.234 -12.562 1 97.62 83 THR B CA 1
ATOM 1745 C C . THR B 1 83 ? -2.303 -21.578 -13.438 1 97.62 83 THR B C 1
ATOM 1747 O O . THR B 1 83 ? -2.059 -20.375 -13.328 1 97.62 83 THR B O 1
ATOM 1750 N N . ALA B 1 84 ? -1.735 -22.328 -14.242 1 97.69 84 ALA B N 1
ATOM 1751 C CA . ALA B 1 84 ? -0.78 -21.844 -15.234 1 97.69 84 ALA B CA 1
ATOM 1752 C C . ALA B 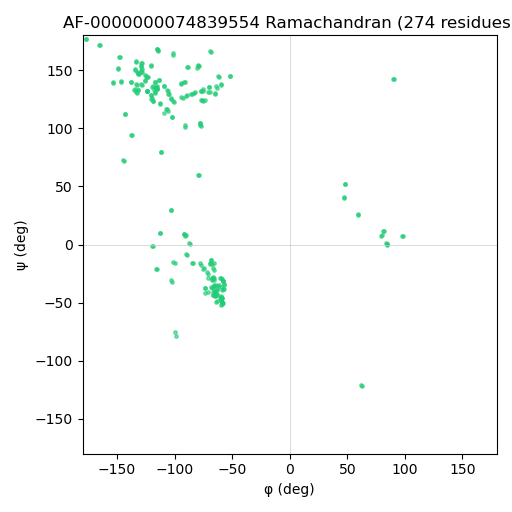1 84 ? -0.514 -22.891 -16.312 1 97.69 84 ALA B C 1
ATOM 1754 O O . ALA B 1 84 ? -1.018 -24.016 -16.219 1 97.69 84 ALA B O 1
ATOM 1755 N N .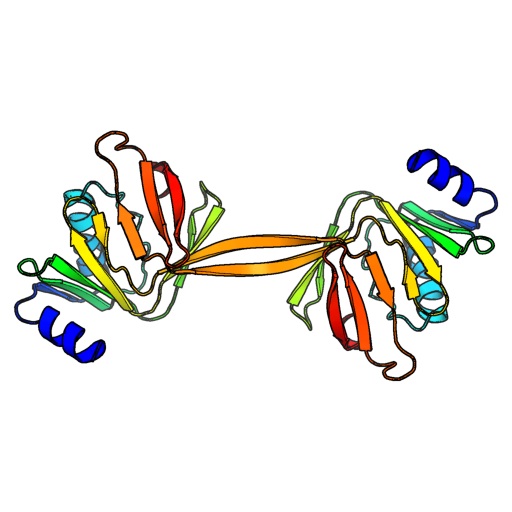 PHE B 1 85 ? 0.207 -22.5 -17.344 1 97.69 85 PHE B N 1
ATOM 1756 C CA . PHE B 1 85 ? 0.737 -23.406 -18.359 1 97.69 85 PHE B CA 1
ATOM 1757 C C . PHE B 1 85 ? 2.262 -23.375 -18.359 1 97.69 85 PHE B C 1
ATOM 1759 O O . PHE B 1 85 ? 2.869 -22.297 -18.375 1 97.69 85 PHE B O 1
ATOM 1766 N N . VAL B 1 86 ? 2.805 -24.562 -18.344 1 97.31 86 VAL B N 1
ATOM 1767 C CA . VAL B 1 86 ? 4.254 -24.688 -18.469 1 97.31 86 VAL B CA 1
ATOM 1768 C C . VAL B 1 86 ? 4.668 -24.438 -19.922 1 97.31 86 VAL B C 1
ATOM 1770 O O . VAL B 1 86 ? 4.145 -25.062 -20.844 1 97.31 86 VAL B O 1
ATOM 1773 N N . ASP B 1 87 ? 5.527 -23.516 -20.109 1 95.06 87 ASP B N 1
ATOM 1774 C CA . ASP B 1 87 ? 6.109 -23.188 -21.406 1 95.06 87 ASP B CA 1
ATOM 1775 C C . ASP B 1 87 ? 7.609 -22.938 -21.297 1 95.06 87 ASP B C 1
ATOM 1777 O O . ASP B 1 87 ? 8.039 -21.812 -21.047 1 95.06 87 ASP B O 1
ATOM 1781 N N . GLY B 1 88 ? 8.336 -24.062 -21.562 1 92.44 88 GLY B N 1
ATOM 1782 C CA . GLY B 1 88 ? 9.766 -23.969 -21.312 1 92.44 88 GLY B CA 1
ATOM 1783 C C . GLY B 1 88 ? 10.109 -23.703 -19.859 1 92.44 88 GLY B C 1
ATOM 1784 O O . GLY B 1 88 ? 9.703 -24.453 -18.969 1 92.44 88 GLY B O 1
ATOM 1785 N N . ARG B 1 89 ? 10.781 -22.641 -19.609 1 94.44 89 ARG B N 1
ATOM 1786 C CA . ARG B 1 89 ? 11.211 -22.281 -18.266 1 94.44 89 ARG B CA 1
ATOM 1787 C C . ARG B 1 89 ? 10.344 -21.172 -17.688 1 94.44 89 ARG B C 1
ATOM 1789 O O . ARG B 1 89 ? 10.836 -20.312 -16.953 1 94.44 89 ARG B O 1
ATOM 1796 N N . LYS B 1 90 ? 9.062 -21.219 -18.188 1 96.06 90 LYS B N 1
ATOM 1797 C CA . LYS B 1 90 ? 8.125 -20.188 -17.766 1 96.06 90 LYS B CA 1
ATOM 1798 C C . LYS B 1 90 ? 6.773 -20.797 -17.391 1 96.06 90 LYS B C 1
ATOM 1800 O O . LYS B 1 90 ? 6.434 -21.891 -17.859 1 96.06 90 LYS B O 1
ATOM 1805 N N . LEU B 1 91 ? 6.137 -20.156 -16.516 1 97.88 91 LEU B N 1
ATOM 1806 C CA . LEU B 1 91 ? 4.703 -20.328 -16.328 1 97.88 91 LEU B CA 1
ATOM 1807 C C . LEU B 1 91 ? 3.93 -19.188 -16.984 1 97.88 91 LEU B C 1
ATOM 1809 O O . LEU B 1 91 ? 4.172 -18.016 -16.703 1 97.88 91 LEU B O 1
ATOM 1813 N N . LYS B 1 92 ? 3.064 -19.531 -17.875 1 97.31 92 LYS B N 1
ATOM 1814 C CA . LYS B 1 92 ? 2.275 -18.531 -18.594 1 97.31 92 LYS B CA 1
ATOM 1815 C C . LYS B 1 92 ? 0.792 -18.656 -18.266 1 97.31 92 LYS B C 1
ATOM 1817 O O . LYS B 1 92 ? 0.368 -19.656 -17.656 1 97.31 92 LYS B O 1
ATOM 1822 N N . LYS B 1 93 ? 0.066 -17.641 -18.688 1 96.69 93 LYS B N 1
ATOM 1823 C CA . LYS B 1 93 ? -1.369 -17.562 -18.438 1 96.69 93 LYS B CA 1
ATOM 1824 C C . LYS B 1 93 ? -1.675 -17.875 -16.969 1 96.69 93 LYS B C 1
ATOM 1826 O O . LYS B 1 93 ? -2.553 -18.688 -16.672 1 96.69 93 LYS B O 1
ATOM 1831 N N . VAL B 1 94 ? -0.854 -17.359 -16.188 1 97.81 94 VAL B N 1
ATOM 1832 C CA . VAL B 1 94 ? -0.994 -17.562 -14.742 1 97.81 94 VAL B CA 1
ATOM 1833 C C . VAL B 1 94 ? -2.291 -16.922 -14.258 1 97.81 94 VAL B C 1
ATOM 1835 O O . VAL B 1 94 ? -2.631 -15.805 -14.672 1 97.81 94 VAL B O 1
ATOM 1838 N N . ASN B 1 95 ? -2.984 -17.594 -13.453 1 97.44 95 ASN B N 1
ATOM 1839 C CA . ASN B 1 95 ? -4.195 -17.109 -12.812 1 97.44 95 ASN B CA 1
ATOM 1840 C C . ASN B 1 95 ? -4.156 -17.312 -11.297 1 97.44 95 ASN B C 1
ATOM 1842 O O . ASN B 1 95 ? -3.686 -18.359 -10.828 1 97.44 95 ASN B O 1
ATOM 1846 N N . GLY B 1 96 ? -4.609 -16.297 -10.57 1 97.81 96 GLY B N 1
ATOM 1847 C CA . GLY B 1 96 ? -4.758 -16.453 -9.133 1 97.81 96 GLY B CA 1
ATOM 1848 C C . GLY B 1 96 ? -3.59 -15.891 -8.344 1 97.81 96 GLY B C 1
ATOM 1849 O O . GLY B 1 96 ? -3.475 -16.141 -7.141 1 97.81 96 GLY B O 1
ATOM 1850 N N . ILE B 1 97 ? -2.684 -15.219 -8.992 1 97.75 97 ILE B N 1
ATOM 1851 C CA . ILE B 1 97 ? -1.561 -14.602 -8.297 1 97.75 97 ILE B CA 1
ATOM 1852 C C . ILE B 1 97 ? -1.579 -13.086 -8.531 1 97.75 97 ILE B C 1
ATOM 1854 O O . ILE B 1 97 ? -1.652 -12.633 -9.68 1 97.75 97 ILE B O 1
ATOM 1858 N N . LYS B 1 98 ? -1.569 -12.328 -7.488 1 95.81 98 LYS B N 1
ATOM 1859 C CA . LYS B 1 98 ? -1.509 -10.867 -7.555 1 95.81 98 LYS B CA 1
ATOM 1860 C C . LYS B 1 98 ? -0.338 -10.328 -6.738 1 95.81 98 LYS B C 1
ATOM 1862 O O . LYS B 1 98 ? 0.051 -10.922 -5.73 1 95.81 98 LYS B O 1
ATOM 1867 N N . ALA B 1 99 ? 0.237 -9.289 -7.227 1 94.12 99 ALA B N 1
ATOM 1868 C CA . ALA B 1 99 ? 1.322 -8.617 -6.52 1 94.12 99 ALA B CA 1
ATOM 1869 C C . ALA B 1 99 ? 0.917 -7.203 -6.109 1 94.12 99 ALA B C 1
ATOM 1871 O O . ALA B 1 99 ? 0.283 -6.48 -6.887 1 94.12 99 ALA B O 1
ATOM 1872 N N . ARG B 1 100 ? 1.27 -6.945 -4.93 1 87.94 100 ARG B N 1
ATOM 1873 C CA . ARG B 1 100 ? 1.039 -5.594 -4.434 1 87.94 100 ARG B CA 1
ATOM 1874 C C . ARG B 1 100 ? 2.096 -4.629 -4.965 1 87.94 100 ARG B C 1
ATOM 1876 O O . ARG B 1 100 ? 3.281 -4.77 -4.66 1 87.94 100 ARG B O 1
ATOM 1883 N N . GLU B 1 101 ? 1.923 -3.762 -5.895 1 79.31 101 GLU B N 1
ATOM 1884 C CA . GLU B 1 101 ? 2.918 -2.959 -6.602 1 79.31 101 GLU B CA 1
ATOM 1885 C C . GLU B 1 101 ? 2.986 -1.544 -6.031 1 79.31 101 GLU B C 1
ATOM 1887 O O . GLU B 1 101 ? 4.074 -1.006 -5.82 1 79.31 101 GLU B O 1
ATOM 1892 N N . MET B 1 102 ? 2.041 -0.817 -6.355 1 69.5 102 MET B N 1
ATOM 1893 C CA . MET B 1 102 ? 2.293 0.6 -6.109 1 69.5 102 MET B CA 1
ATOM 1894 C C . MET B 1 102 ? 1.453 1.108 -4.945 1 69.5 102 MET B C 1
ATOM 1896 O O . MET B 1 102 ? 0.289 0.729 -4.801 1 69.5 102 MET B O 1
ATOM 1900 N N . LEU B 1 103 ? 2.322 1.367 -4.094 1 70.81 103 LEU B N 1
ATOM 1901 C CA . LEU B 1 103 ? 1.73 2.219 -3.07 1 70.81 103 LEU B CA 1
ATOM 1902 C C . LEU B 1 103 ? 2.139 3.676 -3.271 1 70.81 103 LEU B C 1
ATOM 1904 O O . LEU B 1 103 ? 3.295 3.963 -3.586 1 70.81 103 LEU B O 1
ATOM 1908 N N . ILE B 1 104 ? 1.119 4.406 -3.68 1 78.69 104 ILE B N 1
ATOM 1909 C CA . ILE B 1 104 ? 1.475 5.805 -3.879 1 78.69 104 ILE B CA 1
ATOM 1910 C C . ILE B 1 104 ? 1.159 6.602 -2.615 1 78.69 104 ILE B C 1
ATOM 1912 O O . ILE B 1 104 ? 0.173 6.328 -1.929 1 78.69 104 ILE B O 1
ATOM 1916 N N . TRP B 1 105 ? 2.15 7.305 -2.133 1 86.62 105 TRP B N 1
ATOM 1917 C CA . TRP B 1 105 ? 1.915 8.336 -1.128 1 86.62 105 TRP B CA 1
ATOM 1918 C C . TRP B 1 105 ? 1.632 9.688 -1.788 1 86.62 105 TRP B C 1
ATOM 1920 O O . TRP B 1 105 ? 2.332 10.086 -2.721 1 86.62 105 TRP B O 1
ATOM 1930 N N . VAL B 1 106 ? 0.585 10.266 -1.384 1 92 106 VAL B N 1
ATOM 1931 C CA . VAL B 1 106 ? 0.287 11.594 -1.916 1 92 106 VAL B CA 1
ATOM 1932 C C . VAL B 1 106 ? 0.377 12.625 -0.799 1 92 106 VAL B C 1
ATOM 1934 O O . VAL B 1 106 ? -0.006 12.359 0.342 1 92 106 VAL B O 1
ATOM 1937 N N . SER B 1 107 ? 0.9 13.789 -1.137 1 95.81 107 SER B N 1
ATOM 1938 C CA . SER B 1 107 ? 0.958 14.891 -0.177 1 95.81 107 SER B CA 1
ATOM 1939 C C . SER B 1 107 ? -0.405 15.555 -0.015 1 95.81 107 SER B C 1
ATOM 1941 O O . SER B 1 107 ? -1.083 15.844 -1.004 1 95.81 107 SER B O 1
ATOM 1943 N N . ILE B 1 108 ? -0.822 15.766 1.167 1 97.19 108 ILE B N 1
ATOM 1944 C CA . ILE B 1 108 ? -2.031 16.531 1.461 1 97.19 108 ILE B CA 1
ATOM 1945 C C . ILE B 1 108 ? -1.715 18.016 1.453 1 97.19 108 ILE B C 1
ATOM 1947 O O . ILE B 1 108 ? -0.776 18.469 2.117 1 97.19 108 ILE B O 1
ATOM 1951 N N . VAL B 1 109 ? -2.529 18.75 0.73 1 97.94 109 VAL B N 1
ATOM 1952 C CA . VAL B 1 109 ? -2.219 20.172 0.625 1 97.94 109 VAL B CA 1
ATOM 1953 C C . VAL B 1 109 ? -3.326 21 1.281 1 97.94 109 VAL B C 1
ATOM 1955 O O . VAL B 1 109 ? -3.137 22.172 1.586 1 97.94 109 VAL B O 1
ATOM 1958 N N . GLU B 1 110 ? -4.477 20.375 1.404 1 97.94 110 GLU B N 1
ATOM 1959 C CA . GLU B 1 110 ? -5.598 21.062 2.039 1 97.94 110 GLU B CA 1
ATOM 1960 C C . GLU B 1 110 ? -6.48 20.094 2.812 1 97.94 110 GLU B C 1
ATOM 1962 O O . GLU B 1 110 ? -6.695 18.953 2.375 1 97.94 110 GLU B O 1
ATOM 1967 N N . VAL B 1 111 ? -6.914 20.578 3.977 1 98.12 111 VAL B N 1
ATOM 1968 C CA . VAL B 1 111 ? -7.906 19.828 4.75 1 98.12 111 VAL B CA 1
ATOM 1969 C C . VAL B 1 111 ? -8.945 20.797 5.32 1 98.12 111 VAL B C 1
ATOM 1971 O O . VAL B 1 111 ? -8.602 21.891 5.77 1 98.12 111 VAL B O 1
ATOM 1974 N N . GLY B 1 112 ? -10.125 20.391 5.285 1 97.19 112 GLY B N 1
ATOM 1975 C CA . GLY B 1 112 ? -11.133 21.297 5.824 1 97.19 112 GLY B CA 1
ATOM 1976 C C . GLY B 1 112 ? -12.531 20.703 5.816 1 97.19 112 GLY B C 1
ATOM 1977 O O . GLY B 1 112 ? -12.703 19.516 5.5 1 97.19 112 GLY B O 1
ATOM 1978 N N . ILE B 1 113 ? -13.414 21.438 6.336 1 95.19 113 ILE B N 1
ATOM 1979 C CA . ILE B 1 113 ? -14.82 21.062 6.379 1 95.19 113 ILE B CA 1
ATOM 1980 C C . ILE B 1 113 ? -15.641 22.062 5.562 1 95.19 113 ILE B C 1
ATOM 1982 O O . ILE B 1 113 ? -15.312 23.25 5.496 1 95.19 113 ILE B O 1
ATOM 1986 N N . ASN B 1 114 ? -16.578 21.484 4.859 1 88.75 114 ASN B N 1
ATOM 1987 C CA . ASN B 1 114 ? -17.562 22.312 4.172 1 88.75 114 ASN B CA 1
ATOM 1988 C C . ASN B 1 114 ? -18.781 22.578 5.039 1 88.75 114 ASN B C 1
ATOM 1990 O O . ASN B 1 114 ? -19.266 21.672 5.727 1 88.75 114 ASN B O 1
ATOM 1994 N N . ASP B 1 115 ? -19.266 23.797 4.977 1 87.56 115 ASP B N 1
ATOM 1995 C CA . ASP B 1 115 ? -20.422 24.188 5.777 1 87.56 115 ASP B CA 1
ATOM 1996 C C . ASP B 1 115 ? -21.641 23.344 5.43 1 87.56 115 ASP B C 1
ATOM 1998 O O . ASP B 1 115 ? -22.5 23.094 6.281 1 87.56 115 ASP B O 1
ATOM 2002 N N . SER B 1 116 ? -21.703 22.875 4.203 1 90 116 SER B N 1
ATOM 2003 C CA . SER B 1 116 ? -22.844 22.078 3.754 1 90 116 SER B CA 1
ATOM 2004 C C . SER B 1 116 ? -22.766 20.656 4.285 1 90 116 SER B C 1
ATOM 2006 O O . SER B 1 116 ? -23.781 19.938 4.293 1 90 116 SER B O 1
ATOM 2008 N N . ALA B 1 117 ? -21.641 20.172 4.746 1 90.69 117 ALA B N 1
ATOM 2009 C CA . ALA B 1 117 ? -21.453 18.844 5.312 1 90.69 117 ALA B CA 1
ATOM 2010 C C . ALA B 1 117 ? -20.453 18.875 6.465 1 90.69 117 ALA B C 1
ATOM 2012 O O . ALA B 1 117 ? -19.344 18.344 6.355 1 90.69 117 ALA B O 1
ATOM 2013 N N . PRO B 1 118 ? -20.875 19.438 7.574 1 90.12 118 PRO B N 1
ATOM 2014 C CA . PRO B 1 118 ? -19.953 19.688 8.68 1 90.12 118 PRO B CA 1
ATOM 2015 C C . PRO B 1 118 ? -19.469 18.391 9.336 1 90.12 118 PRO B C 1
ATOM 2017 O O . PRO B 1 118 ? -18.5 18.406 10.109 1 90.12 118 PRO B O 1
ATOM 2020 N N . ASP B 1 119 ? -20.125 17.297 9.031 1 94 119 ASP B N 1
ATOM 2021 C CA . ASP B 1 119 ? -19.75 16.016 9.633 1 94 119 ASP B CA 1
ATOM 2022 C C . ASP B 1 119 ? -18.734 15.281 8.773 1 94 119 ASP B C 1
ATOM 2024 O O . ASP B 1 119 ? -18.391 14.125 9.047 1 94 119 ASP B O 1
ATOM 2028 N N . LYS B 1 120 ? -18.266 16.016 7.738 1 95.94 120 LYS B N 1
ATOM 2029 C CA . LYS B 1 120 ? -17.281 15.414 6.844 1 95.94 120 LYS B CA 1
ATOM 2030 C C . LYS B 1 120 ? -16.031 16.281 6.734 1 95.94 120 LYS B C 1
ATOM 2032 O O . LYS B 1 120 ? -16.125 17.516 6.707 1 95.94 120 LYS B O 1
ATOM 2037 N N . VAL B 1 121 ? -14.922 15.625 6.699 1 96.94 121 VAL B N 1
ATOM 2038 C CA . VAL B 1 121 ? -13.648 16.297 6.465 1 96.94 121 VAL B CA 1
ATOM 2039 C C . VAL B 1 121 ? -13.18 16.031 5.035 1 96.94 121 VAL B C 1
ATOM 2041 O O . VAL B 1 121 ? -13.188 14.891 4.578 1 96.94 121 VAL B O 1
ATOM 2044 N N . VAL B 1 122 ? -12.828 17.031 4.305 1 96.75 122 VAL B N 1
ATOM 2045 C CA . VAL B 1 122 ? -12.367 16.906 2.928 1 96.75 122 VAL B CA 1
ATOM 2046 C C . VAL B 1 122 ? -10.859 17.141 2.869 1 96.75 122 VAL B C 1
ATOM 2048 O O . VAL B 1 122 ? -10.344 18.094 3.473 1 96.75 122 VAL B O 1
ATOM 2051 N N . PHE B 1 123 ? -10.156 16.25 2.17 1 96.94 123 PHE B N 1
ATOM 2052 C CA . PHE B 1 123 ? -8.719 16.328 1.951 1 96.94 123 PHE B CA 1
ATOM 2053 C C . PHE B 1 123 ? -8.406 16.516 0.471 1 96.94 123 PHE B C 1
ATOM 2055 O O . PHE B 1 123 ? -9.031 15.891 -0.384 1 96.94 123 PHE B O 1
ATOM 2062 N N . LEU B 1 124 ? -7.535 17.406 0.237 1 96.69 124 LEU B N 1
ATOM 2063 C CA . LEU B 1 124 ? -7.027 17.594 -1.116 1 96.69 124 LEU B CA 1
ATOM 2064 C C . LEU B 1 124 ? -5.535 17.266 -1.186 1 96.69 124 LEU B C 1
ATOM 2066 O O . LEU B 1 124 ? -4.766 17.672 -0.312 1 96.69 124 LEU B O 1
ATOM 2070 N N . SER B 1 125 ? -5.207 16.547 -2.164 1 95.44 125 SER B N 1
ATOM 2071 C CA . SER B 1 125 ? -3.805 16.188 -2.361 1 95.44 125 SER B CA 1
ATOM 2072 C C . SER B 1 125 ? -3.164 17.047 -3.443 1 95.44 125 SER B C 1
ATOM 2074 O O . SER B 1 125 ? -3.865 17.734 -4.195 1 95.44 125 SER B O 1
ATOM 2076 N N . SER B 1 126 ? -1.831 16.984 -3.379 1 92.44 126 SER B N 1
ATOM 2077 C CA . SER B 1 126 ? -1.067 17.719 -4.379 1 92.44 126 SER B CA 1
ATOM 2078 C C . SER B 1 126 ? -1.282 17.141 -5.773 1 92.44 126 SER B C 1
ATOM 2080 O O . SER B 1 126 ? -1.027 17.828 -6.773 1 92.44 126 SER B O 1
ATOM 2082 N N . ALA B 1 127 ? -1.825 15.922 -5.816 1 86.19 127 ALA B N 1
ATOM 2083 C CA . ALA B 1 127 ? -2.105 15.281 -7.098 1 86.19 127 ALA B CA 1
ATOM 2084 C C . ALA B 1 127 ? -3.486 15.672 -7.617 1 86.19 127 ALA B C 1
ATOM 2086 O O . ALA B 1 127 ? -3.918 15.203 -8.672 1 86.19 127 ALA B O 1
ATOM 2087 N N . GLY B 1 128 ? -4.16 16.5 -6.895 1 88.69 128 GLY B N 1
ATOM 2088 C CA . GLY B 1 128 ? -5.5 16.891 -7.289 1 88.69 128 GLY B CA 1
ATOM 2089 C C . GLY B 1 128 ? -6.574 15.922 -6.844 1 88.69 128 GLY B C 1
ATOM 2090 O O . GLY B 1 128 ? -7.73 16.031 -7.258 1 88.69 128 GLY B O 1
ATOM 2091 N N . LEU B 1 129 ? -6.176 14.867 -6.16 1 86.06 129 LEU B N 1
ATOM 2092 C CA . LEU B 1 129 ? -7.121 13.906 -5.598 1 86.06 129 LEU B CA 1
ATOM 2093 C C . LEU B 1 129 ? -7.797 14.477 -4.355 1 86.06 129 LEU B C 1
ATOM 2095 O O . LEU B 1 129 ? -7.148 15.141 -3.539 1 86.06 129 LEU B O 1
ATOM 2099 N N . SER B 1 130 ? -9.078 14.328 -4.355 1 92.31 130 SER B N 1
ATOM 2100 C CA . SER B 1 130 ? -9.852 14.727 -3.184 1 92.31 130 SER B CA 1
ATOM 2101 C C . SER B 1 130 ? -10.531 13.523 -2.537 1 92.31 130 SER B C 1
ATOM 2103 O O . SER B 1 130 ? -11.062 12.656 -3.236 1 92.31 130 SER B O 1
ATOM 2105 N N . LYS B 1 131 ? -10.438 13.445 -1.254 1 92.88 131 LYS B N 1
ATOM 2106 C CA . LYS B 1 131 ? -11.156 12.43 -0.494 1 92.88 131 LYS B CA 1
ATOM 2107 C C . LYS B 1 131 ? -11.938 13.047 0.657 1 92.88 131 LYS B C 1
ATOM 2109 O O . LYS B 1 131 ? -11.516 14.055 1.235 1 92.88 131 LYS B O 1
ATOM 2114 N N . THR B 1 132 ? -13.023 12.414 0.939 1 94.38 132 THR B N 1
ATOM 2115 C CA . THR B 1 132 ? -13.891 12.859 2.027 1 94.38 132 THR B CA 1
ATOM 2116 C C . THR B 1 132 ? -14.109 11.734 3.037 1 94.38 132 THR B C 1
ATOM 2118 O O . THR B 1 132 ? -14.32 10.578 2.656 1 94.38 132 THR B O 1
ATOM 2121 N N . PHE B 1 133 ? -13.961 12.016 4.312 1 95.19 133 PHE B N 1
ATOM 2122 C CA . PHE B 1 133 ? -14.156 11.055 5.387 1 95.19 133 PHE B CA 1
ATOM 2123 C C . PHE B 1 133 ? -15.094 11.609 6.453 1 95.19 133 PHE B C 1
ATOM 2125 O O . PHE B 1 133 ? -15.219 12.828 6.598 1 95.19 133 PHE B O 1
ATOM 2132 N N . PRO B 1 134 ? -15.789 10.766 7.188 1 95.62 134 PRO B N 1
ATOM 2133 C CA . PRO B 1 134 ? -16.531 11.25 8.352 1 95.62 134 PRO B CA 1
ATOM 2134 C C . PRO B 1 134 ? -15.625 11.906 9.398 1 95.62 134 PRO B C 1
ATOM 2136 O O . PRO B 1 134 ? -14.539 11.398 9.688 1 95.62 134 PRO B O 1
ATOM 2139 N N . ALA B 1 135 ? -16.062 13.023 9.953 1 95.88 135 ALA B N 1
ATOM 2140 C CA . ALA B 1 135 ? -15.305 13.719 10.984 1 95.88 135 ALA B CA 1
ATOM 2141 C C . ALA B 1 135 ? -15.047 12.812 12.188 1 95.88 135 ALA B C 1
ATOM 2143 O O . ALA B 1 135 ? -14 12.922 12.836 1 95.88 135 ALA B O 1
ATOM 2144 N N . SER B 1 136 ? -15.93 11.914 12.461 1 94.69 136 SER B N 1
ATOM 2145 C CA . SER B 1 136 ? -15.852 11.023 13.617 1 94.69 136 SER B CA 1
ATOM 2146 C C . SER B 1 136 ? -14.672 10.062 13.5 1 94.69 136 SER B C 1
ATOM 2148 O O . SER B 1 136 ? -14.234 9.484 14.492 1 94.69 136 SER B O 1
ATOM 2150 N N . ALA B 1 137 ? -14.164 9.852 12.305 1 94.38 137 ALA B N 1
ATOM 2151 C CA . ALA B 1 137 ? -13.039 8.953 12.102 1 94.38 137 ALA B CA 1
ATOM 2152 C C . ALA B 1 137 ? -11.758 9.523 12.695 1 94.38 137 ALA B C 1
ATOM 2154 O O . ALA B 1 137 ? -10.766 8.805 12.875 1 94.38 137 ALA B O 1
ATOM 2155 N N . PHE B 1 138 ? -11.703 10.828 13.008 1 94.94 138 PHE B N 1
ATOM 2156 C CA . PHE B 1 138 ? -10.492 11.516 13.453 1 94.94 138 PHE B CA 1
ATOM 2157 C C . PHE B 1 138 ? -10.625 11.945 14.906 1 94.94 138 PHE B C 1
ATOM 2159 O O . PHE B 1 138 ? -9.859 12.797 15.375 1 94.94 138 PHE B O 1
ATOM 2166 N N . GLU B 1 139 ? -11.641 11.469 15.531 1 86.38 139 GLU B N 1
ATOM 2167 C CA . GLU B 1 139 ? -11.82 11.828 16.938 1 86.38 139 GLU B CA 1
ATOM 2168 C C . GLU B 1 139 ? -11.062 10.875 17.859 1 86.38 139 GLU B C 1
ATOM 2170 O O . GLU B 1 139 ? -10.844 9.711 17.5 1 86.38 139 GLU B O 1
#

InterPro domains:
  IPR007493 Protein of unknown function DUF538 [PF04398] (27-139)
  IPR007493 Protein of unknown function DUF538 [PTHR31676] (23-139)

Solvent-accessible surface area (backbone atoms only — not comparable to full-atom values): 14157 Å² total; per-residue (Å²): 108,75,64,58,54,50,55,61,46,53,61,90,33,54,74,42,59,40,39,69,59,24,50,52,53,51,30,50,52,28,50,75,35,67,41,45,60,40,67,71,81,74,54,67,29,51,32,28,36,40,12,76,90,77,23,32,34,38,38,32,28,76,52,62,44,79,46,70,36,74,80,73,69,42,39,35,37,35,43,30,54,31,38,29,27,56,54,81,39,26,38,33,73,31,41,40,37,31,35,58,67,43,71,41,70,40,44,37,29,33,40,30,47,46,88,92,42,67,62,29,36,38,36,31,30,75,84,71,49,69,50,74,45,58,32,74,54,28,95,108,73,65,58,54,50,55,62,46,53,62,90,33,53,73,41,60,41,37,70,57,22,50,50,54,51,31,50,51,28,49,75,35,66,42,46,58,40,67,70,80,76,56,67,30,52,34,26,37,41,11,77,90,76,22,33,32,38,40,33,28,78,53,64,45,77,45,70,36,74,80,74,68,42,40,34,37,36,42,30,52,32,37,30,28,56,54,81,40,25,37,32,73,31,39,42,37,31,34,58,69,41,70,42,72,40,44,37,28,31,39,31,50,47,88,93,44,66,61,30,36,40,37,30,30,74,82,69,51,70,50,74,44,58,33,74,54,27,96